Protein AF-A0A8S3SSS2-F1 (afdb_monomer)

Organism: Mytilus edulis (NCBI:txid6550)

pLDDT: mean 80.29, std 13.33, range [37.62, 96.75]

Mean predicted aligned error: 17.59 Å

Radius of gyration: 41.98 Å; Cα contacts (8 Å, |Δi|>4): 133; chains: 1; bounding box: 145×44×93 Å

Structure (mmCIF, N/CA/C/O backbone):
data_AF-A0A8S3SSS2-F1
#
_entry.id   AF-A0A8S3SSS2-F1
#
loop_
_atom_site.group_PDB
_atom_site.id
_atom_site.type_symbol
_atom_site.label_atom_id
_atom_site.label_alt_id
_atom_site.label_comp_id
_atom_site.label_asym_id
_atom_site.label_entity_id
_atom_site.label_seq_id
_atom_site.pdbx_PDB_ins_code
_atom_site.Cartn_x
_atom_site.Cartn_y
_atom_site.Cartn_z
_atom_site.occupancy
_atom_site.B_iso_or_equiv
_atom_site.auth_seq_id
_atom_site.auth_comp_id
_atom_site.auth_asym_id
_atom_site.auth_atom_id
_atom_site.pdbx_PDB_model_num
ATOM 1 N N . MET A 1 1 ? -101.873 -23.096 49.420 1.00 37.62 1 MET A N 1
ATOM 2 C CA . MET A 1 1 ? -100.985 -23.921 50.262 1.00 37.62 1 MET A CA 1
ATOM 3 C C . MET A 1 1 ? -99.644 -23.221 50.410 1.00 37.62 1 MET A C 1
ATOM 5 O O . MET A 1 1 ? -99.132 -22.737 49.414 1.00 37.62 1 MET A O 1
ATOM 9 N N . ALA A 1 2 ? -99.150 -23.179 51.650 1.00 42.44 2 ALA A N 1
ATOM 10 C CA . ALA A 1 2 ? -97.772 -22.932 52.088 1.00 42.44 2 ALA A CA 1
ATOM 11 C C . ALA A 1 2 ? -97.061 -21.636 51.635 1.00 42.44 2 ALA A C 1
ATOM 13 O O . ALA A 1 2 ? -96.324 -21.598 50.657 1.00 42.44 2 ALA A O 1
ATOM 14 N N . SER A 1 3 ? -97.193 -20.608 52.479 1.00 53.12 3 SER A N 1
ATOM 15 C CA . SER A 1 3 ? -96.077 -19.718 52.824 1.00 53.12 3 SER A CA 1
ATOM 16 C C . SER A 1 3 ? -95.021 -20.527 53.579 1.00 53.12 3 SER A C 1
ATOM 18 O O . SER A 1 3 ? -95.415 -21.306 54.444 1.00 53.12 3 SER A O 1
ATOM 20 N N . LEU A 1 4 ? -93.729 -20.342 53.282 1.00 50.12 4 LEU A N 1
ATOM 21 C CA . LEU A 1 4 ? -92.624 -20.506 54.241 1.00 50.12 4 LEU A CA 1
ATOM 22 C C . LEU A 1 4 ? -91.296 -20.053 53.617 1.00 50.12 4 LEU A C 1
ATOM 24 O O . LEU A 1 4 ? -90.514 -20.845 53.113 1.00 50.12 4 LEU A O 1
ATOM 28 N N . LEU A 1 5 ? -91.047 -18.749 53.696 1.00 54.72 5 LEU A N 1
ATOM 29 C CA . LEU A 1 5 ? -89.728 -18.179 53.995 1.00 54.72 5 LEU A CA 1
ATOM 30 C C . LEU A 1 5 ? -89.988 -16.806 54.612 1.00 54.72 5 LEU A C 1
ATOM 32 O O . LEU A 1 5 ? -89.830 -15.748 54.008 1.00 54.72 5 LEU A O 1
ATOM 36 N N . ARG A 1 6 ? -90.503 -16.859 55.840 1.00 53.16 6 ARG A N 1
ATOM 37 C CA . ARG A 1 6 ? -90.683 -15.699 56.700 1.00 53.16 6 ARG A CA 1
ATOM 38 C C . ARG A 1 6 ? -89.300 -15.367 57.250 1.00 53.16 6 ARG A C 1
ATOM 40 O O . ARG A 1 6 ? -88.751 -16.144 58.028 1.00 53.16 6 ARG A O 1
ATOM 47 N N . TRP A 1 7 ? -88.717 -14.267 56.788 1.00 52.06 7 TRP A N 1
ATOM 48 C CA . TRP A 1 7 ? -87.513 -13.719 57.402 1.00 52.06 7 TRP A CA 1
ATOM 49 C C . TRP A 1 7 ? -87.808 -13.472 58.884 1.00 52.06 7 TRP A C 1
ATOM 51 O O . TRP A 1 7 ? -88.837 -12.889 59.224 1.00 52.06 7 TRP A O 1
ATOM 61 N N . SER A 1 8 ? -86.958 -13.983 59.775 1.00 55.97 8 SER A N 1
ATOM 62 C CA . SER A 1 8 ? -87.026 -13.621 61.184 1.00 55.97 8 SER A CA 1
ATOM 63 C C . SER A 1 8 ? -86.378 -12.248 61.352 1.00 55.97 8 SER A C 1
ATOM 65 O O . SER A 1 8 ? -85.188 -12.077 61.091 1.00 55.97 8 SER A O 1
ATOM 67 N N . ASP A 1 9 ? -87.150 -11.272 61.833 1.00 55.84 9 ASP A N 1
ATOM 68 C CA . ASP A 1 9 ? -86.709 -9.891 62.111 1.00 55.84 9 ASP A CA 1
ATOM 69 C C . ASP A 1 9 ? -85.643 -9.780 63.231 1.00 55.84 9 ASP A C 1
ATOM 71 O O . ASP A 1 9 ? -85.358 -8.701 63.746 1.00 55.84 9 ASP A O 1
ATOM 75 N N . SER A 1 10 ? -85.025 -10.895 63.632 1.00 57.69 10 SER A N 1
ATOM 76 C CA . SER A 1 10 ? -83.998 -10.983 64.675 1.00 57.69 10 SER A CA 1
ATOM 77 C C . SER A 1 10 ? -82.625 -11.459 64.177 1.00 57.69 10 SER A C 1
ATOM 79 O O . SER A 1 10 ? -81.697 -11.593 64.980 1.00 57.69 10 SER A O 1
ATOM 81 N N . ALA A 1 11 ? -82.431 -11.661 62.869 1.00 55.88 11 ALA A N 1
ATOM 82 C CA . ALA A 1 11 ? -81.118 -11.986 62.313 1.00 55.88 11 ALA A CA 1
ATOM 83 C C . ALA A 1 11 ? -80.217 -10.735 62.231 1.00 55.88 11 ALA A C 1
ATOM 85 O O . ALA A 1 11 ? -80.347 -9.902 61.336 1.00 55.88 11 ALA A O 1
ATOM 86 N N . ARG A 1 12 ? -79.264 -10.599 63.164 1.00 61.88 12 ARG A N 1
ATOM 87 C CA . ARG A 1 12 ? -78.212 -9.573 63.062 1.00 61.88 12 ARG A CA 1
ATOM 88 C C . ARG A 1 12 ? -77.214 -9.975 61.968 1.00 61.88 12 ARG A C 1
ATOM 90 O O . ARG A 1 12 ? -76.724 -11.105 62.013 1.00 61.88 12 ARG A O 1
ATOM 97 N N . PRO A 1 13 ? -76.845 -9.079 61.036 1.00 61.16 13 PRO A N 1
ATOM 98 C CA . PRO A 1 13 ? -75.787 -9.365 60.077 1.00 61.16 13 PRO A CA 1
ATOM 99 C C . PRO A 1 13 ? -74.485 -9.664 60.829 1.00 61.16 13 PRO A C 1
ATOM 101 O O . PRO A 1 13 ? -74.042 -8.879 61.674 1.00 61.16 13 PRO A O 1
ATOM 104 N N . GLY A 1 14 ? -73.877 -10.817 60.542 1.00 61.91 14 GLY A N 1
ATOM 105 C CA . GLY A 1 14 ? -72.544 -11.143 61.040 1.00 61.91 14 GLY A CA 1
ATOM 106 C C . GLY A 1 14 ? -71.563 -10.059 60.599 1.00 61.91 14 GLY A C 1
ATOM 107 O O . GLY A 1 14 ? -71.577 -9.640 59.441 1.00 61.91 14 GLY A O 1
ATOM 108 N N . LYS A 1 15 ? -70.733 -9.561 61.524 1.00 61.50 15 LYS A N 1
ATOM 109 C CA . LYS A 1 15 ? -69.722 -8.543 61.208 1.00 61.50 15 LYS A CA 1
ATOM 110 C C . LYS A 1 15 ? -68.861 -9.036 60.044 1.00 61.50 15 LYS A C 1
ATOM 112 O O . LYS A 1 15 ? -68.232 -10.087 60.156 1.00 61.50 15 LYS A O 1
ATOM 117 N N . ALA A 1 16 ? -68.805 -8.258 58.963 1.00 60.91 16 ALA A N 1
ATOM 118 C CA . ALA A 1 16 ? -67.852 -8.485 57.885 1.00 60.91 16 ALA A CA 1
ATOM 119 C C . ALA A 1 16 ? -66.433 -8.587 58.479 1.00 60.91 16 ALA A C 1
ATOM 121 O O . ALA A 1 16 ? -66.094 -7.788 59.365 1.00 60.91 16 ALA A O 1
ATOM 122 N N . PRO A 1 17 ? -65.599 -9.549 58.041 1.00 60.03 17 PRO A N 1
ATOM 123 C CA . PRO A 1 17 ? -64.230 -9.641 58.522 1.00 60.03 17 PRO A CA 1
ATOM 124 C C . PRO A 1 17 ? -63.531 -8.306 58.254 1.00 60.03 17 PRO A C 1
ATOM 126 O O . PRO A 1 17 ? -63.524 -7.809 57.126 1.00 60.03 17 PRO A O 1
ATOM 129 N N . LYS A 1 18 ? -62.971 -7.693 59.305 1.00 54.28 18 LYS A N 1
ATOM 130 C CA . LYS A 1 18 ? -62.177 -6.468 59.171 1.00 54.28 18 LYS A CA 1
ATOM 131 C C . LYS A 1 18 ? -61.038 -6.759 58.198 1.00 54.28 18 LYS A C 1
ATOM 133 O O . LYS A 1 18 ? -60.130 -7.525 58.516 1.00 54.28 18 LYS A O 1
ATOM 138 N N . ARG A 1 19 ? -61.074 -6.140 57.017 1.00 54.41 19 ARG A N 1
ATOM 139 C CA . ARG A 1 19 ? -59.950 -6.143 56.082 1.00 54.41 19 ARG A CA 1
ATOM 140 C C . ARG A 1 19 ? -58.808 -5.398 56.773 1.00 54.41 19 ARG A C 1
ATOM 142 O O . ARG A 1 19 ? -58.840 -4.175 56.857 1.00 54.41 19 ARG A O 1
ATOM 149 N N . LEU A 1 20 ? -57.851 -6.135 57.335 1.00 59.91 20 LEU A N 1
ATOM 150 C CA . LEU A 1 20 ? -56.627 -5.569 57.899 1.00 59.91 20 LEU A CA 1
ATOM 151 C C . LEU A 1 20 ? -55.916 -4.794 56.782 1.00 59.91 20 LEU A C 1
ATOM 153 O O . LEU A 1 20 ? -55.334 -5.387 55.872 1.00 59.91 20 LEU A O 1
ATOM 157 N N . SER A 1 21 ? -56.019 -3.466 56.811 1.00 58.28 21 SER A N 1
ATOM 158 C CA . SER A 1 21 ? -55.262 -2.591 55.926 1.00 58.28 21 SER A CA 1
ATOM 159 C C . SER A 1 21 ? -53.795 -2.685 56.329 1.00 58.28 21 SER A C 1
ATOM 161 O O . SER A 1 21 ? -53.405 -2.205 57.394 1.00 58.28 21 SER A O 1
ATOM 163 N N . ARG A 1 22 ? -52.988 -3.349 55.502 1.00 59.75 22 ARG A N 1
ATOM 164 C CA . ARG A 1 22 ? -51.535 -3.405 55.688 1.00 59.75 22 ARG A CA 1
ATOM 165 C C . ARG A 1 22 ? -50.967 -1.993 55.579 1.00 59.75 22 ARG A C 1
ATOM 167 O O . ARG A 1 22 ? -51.312 -1.266 54.650 1.00 59.75 22 ARG A O 1
ATOM 174 N N . THR A 1 23 ? -50.095 -1.623 56.508 1.00 63.44 23 THR A N 1
ATOM 175 C CA . THR A 1 23 ? -49.353 -0.357 56.456 1.00 63.44 23 THR A CA 1
ATOM 176 C C . THR A 1 23 ? -48.366 -0.366 55.279 1.00 63.44 23 THR A C 1
ATOM 178 O O . THR A 1 23 ? -47.990 -1.440 54.791 1.00 63.44 23 THR A O 1
ATOM 181 N N . SER A 1 24 ? -47.935 0.809 54.800 1.00 64.12 24 SER A N 1
ATOM 182 C CA . SER A 1 24 ? -46.948 0.928 53.706 1.00 64.12 24 SER A CA 1
ATOM 183 C C . SER A 1 24 ? -45.689 0.101 53.971 1.00 64.12 24 SER A C 1
ATOM 185 O O . SER A 1 24 ? -45.145 -0.525 53.061 1.00 64.12 24 SER A O 1
ATOM 187 N N . ASP A 1 25 ? -45.282 0.018 55.234 1.00 65.31 25 ASP A N 1
ATOM 188 C CA . ASP A 1 25 ? -44.076 -0.687 55.662 1.00 65.31 25 ASP A CA 1
ATOM 189 C C . ASP A 1 25 ? -44.246 -2.205 55.536 1.00 65.31 25 ASP A C 1
ATOM 191 O O . ASP A 1 25 ? -43.390 -2.887 54.972 1.00 65.31 25 ASP A O 1
ATOM 195 N N . GLN A 1 26 ? -45.418 -2.736 55.904 1.00 66.50 26 GLN A N 1
ATOM 196 C CA . GLN A 1 26 ? -45.740 -4.157 55.732 1.00 66.50 26 GLN A CA 1
ATOM 197 C C . GLN A 1 26 ? -45.837 -4.573 54.258 1.00 66.50 26 GLN A C 1
ATOM 199 O O . GLN A 1 26 ? -45.600 -5.738 53.921 1.00 66.50 26 GLN A O 1
ATOM 204 N N . VAL A 1 27 ? -46.230 -3.664 53.361 1.00 67.06 27 VAL A N 1
ATOM 205 C CA . VAL A 1 27 ? -46.239 -3.919 51.910 1.00 67.06 27 VAL A CA 1
ATOM 206 C C . VAL A 1 27 ? -44.813 -3.913 51.357 1.00 67.06 27 VAL A C 1
ATOM 208 O O . VAL A 1 27 ? -44.457 -4.791 50.568 1.00 67.06 27 VAL A O 1
ATOM 211 N N . THR A 1 28 ? -43.982 -2.970 51.802 1.00 66.69 28 THR A N 1
ATOM 212 C CA . THR A 1 28 ? -42.584 -2.832 51.368 1.00 66.69 28 THR A CA 1
ATOM 213 C C . THR A 1 28 ? -41.743 -4.027 51.815 1.00 66.69 28 THR A C 1
ATOM 215 O O . THR A 1 28 ? -40.984 -4.587 51.024 1.00 66.69 28 THR A O 1
ATOM 218 N N . GLU A 1 29 ? -41.943 -4.500 53.043 1.00 67.56 29 GLU A N 1
ATOM 219 C CA . GLU A 1 29 ? -41.189 -5.623 53.594 1.00 67.56 29 GLU A CA 1
ATOM 220 C C . GLU A 1 29 ? -41.590 -6.975 52.987 1.00 67.56 29 GLU A C 1
ATOM 222 O O . GLU A 1 29 ? -40.733 -7.815 52.713 1.00 67.56 29 GLU A O 1
ATOM 227 N N . ALA A 1 30 ? -42.873 -7.177 52.670 1.00 66.50 30 ALA A N 1
ATOM 228 C CA . ALA A 1 30 ? -43.298 -8.371 51.939 1.00 66.50 30 ALA A CA 1
ATOM 229 C C . ALA A 1 30 ? -42.818 -8.380 50.483 1.00 66.50 30 ALA A C 1
ATOM 231 O O . ALA A 1 30 ? -42.454 -9.442 49.982 1.00 66.50 30 ALA A O 1
ATOM 232 N N . LYS A 1 31 ? -42.748 -7.214 49.823 1.00 65.38 31 LYS A N 1
ATOM 233 C CA . LYS A 1 31 ? -42.091 -7.093 48.513 1.00 65.38 31 LYS A CA 1
ATOM 234 C C . LYS A 1 31 ? -40.605 -7.434 48.612 1.00 65.38 31 LYS A C 1
ATOM 236 O O . LYS A 1 31 ? -40.114 -8.190 47.786 1.00 65.38 31 LYS A O 1
ATOM 241 N N . LYS A 1 32 ? -39.906 -6.952 49.643 1.00 67.50 32 LYS A N 1
ATOM 242 C CA . LYS A 1 32 ? -38.483 -7.248 49.866 1.00 67.50 32 LYS A CA 1
ATOM 243 C C . LYS A 1 32 ? -38.237 -8.747 50.101 1.00 67.50 32 LYS A C 1
ATOM 245 O O . LYS A 1 32 ? -37.383 -9.323 49.442 1.00 67.50 32 LYS A O 1
ATOM 250 N N . LYS A 1 33 ? -39.059 -9.399 50.936 1.00 67.44 33 LYS A N 1
ATOM 251 C CA . LYS A 1 33 ? -39.013 -10.858 51.179 1.00 67.44 33 LYS A CA 1
ATOM 252 C C . LYS A 1 33 ? -39.359 -11.696 49.942 1.00 67.44 33 LYS A C 1
ATOM 254 O O . LYS A 1 33 ? -38.828 -12.791 49.784 1.00 67.44 33 LYS A O 1
ATOM 259 N N . TYR A 1 34 ? -40.263 -11.216 49.086 1.00 60.72 34 TYR A N 1
ATOM 260 C CA . TYR A 1 34 ? -40.584 -11.863 47.810 1.00 60.72 34 TYR A CA 1
ATOM 261 C C . TYR A 1 34 ? -39.430 -11.746 46.806 1.00 60.72 34 TYR A C 1
ATOM 263 O O . TYR A 1 34 ? -39.136 -12.697 46.088 1.00 60.72 34 TYR A O 1
ATOM 271 N N . GLU A 1 35 ? -38.756 -10.597 46.780 1.00 60.84 35 GLU A N 1
ATOM 272 C CA . GLU A 1 35 ? -37.613 -10.352 45.901 1.00 60.84 35 GLU A CA 1
ATOM 273 C C . GLU A 1 35 ? -36.364 -11.144 46.301 1.00 60.84 35 GLU A C 1
ATOM 275 O O . GLU A 1 35 ? -35.709 -11.687 45.419 1.00 60.84 35 GLU A O 1
ATOM 280 N N . ASP A 1 36 ? -36.091 -11.303 47.599 1.00 61.09 36 ASP A N 1
ATOM 281 C CA . ASP A 1 36 ? -34.955 -12.099 48.101 1.00 61.09 36 ASP A CA 1
ATOM 282 C C . ASP A 1 36 ? -35.061 -13.594 47.765 1.00 61.09 36 ASP A C 1
ATOM 284 O O . ASP A 1 36 ? -34.055 -14.280 47.609 1.00 61.09 36 ASP A O 1
ATOM 288 N N . LYS A 1 37 ? -36.285 -14.122 47.636 1.00 64.06 37 LYS A N 1
ATOM 289 C CA . LYS A 1 37 ? -36.514 -15.534 47.284 1.00 64.06 37 LYS A CA 1
ATOM 290 C C . LYS A 1 37 ? -36.397 -15.814 45.787 1.00 64.06 37 LYS A C 1
ATOM 292 O O . LYS A 1 37 ? -36.443 -16.976 45.387 1.00 64.06 37 LYS A O 1
ATOM 297 N N . ARG A 1 38 ? -36.316 -14.781 44.944 1.00 59.75 38 ARG A N 1
ATOM 298 C CA . ARG A 1 38 ? -36.420 -14.930 43.493 1.00 59.75 38 ARG A CA 1
ATOM 299 C C . ARG A 1 38 ? -35.045 -14.867 42.841 1.00 59.75 38 ARG A C 1
ATOM 301 O O . ARG A 1 38 ? -34.490 -13.790 42.654 1.00 59.75 38 ARG A O 1
ATOM 308 N N . VAL A 1 39 ? -34.557 -16.016 42.386 1.00 59.91 39 VAL A N 1
ATOM 309 C CA . VAL A 1 39 ? -33.422 -16.073 41.459 1.00 59.91 39 VAL A CA 1
ATOM 310 C C . VAL A 1 39 ? -33.893 -15.548 40.101 1.00 59.91 39 VAL A C 1
ATOM 312 O O . VAL A 1 39 ? -34.932 -15.966 39.583 1.00 59.91 39 VAL A O 1
ATOM 315 N N . ARG A 1 40 ? -33.186 -14.558 39.557 1.00 67.69 40 ARG A N 1
ATOM 316 C CA . ARG A 1 40 ? -33.478 -13.958 38.250 1.00 67.69 40 ARG A CA 1
ATOM 317 C C . ARG A 1 40 ? -32.317 -14.279 37.326 1.00 67.69 40 ARG A C 1
ATOM 319 O O . ARG A 1 40 ? -31.181 -13.996 37.674 1.00 67.69 40 ARG A O 1
ATOM 326 N N . GLU A 1 41 ? -32.617 -14.838 36.166 1.00 75.12 41 GLU A N 1
ATOM 327 C CA . GLU A 1 41 ? -31.627 -15.141 35.133 1.00 75.12 41 GLU A CA 1
ATOM 328 C C . GLU A 1 41 ? -31.622 -14.042 34.066 1.00 75.12 41 GLU A C 1
ATOM 330 O O . GLU A 1 41 ? -32.645 -13.386 33.816 1.00 75.12 41 GLU A O 1
ATOM 335 N N . PHE A 1 42 ? -30.465 -13.830 33.437 1.00 77.50 42 PHE A N 1
ATOM 336 C CA . PHE A 1 42 ? -30.346 -12.932 32.295 1.00 77.50 42 PHE A CA 1
ATOM 337 C C . PHE A 1 42 ? -31.152 -13.479 31.115 1.00 77.50 42 PHE A C 1
ATOM 339 O O . PHE A 1 42 ? -31.038 -14.651 30.760 1.00 77.50 42 PHE A O 1
ATOM 346 N N . LYS A 1 43 ? -31.963 -12.628 30.481 1.00 79.94 43 LYS A N 1
ATOM 347 C CA . LYS A 1 43 ? -32.718 -13.019 29.289 1.00 79.94 43 LYS A CA 1
ATOM 348 C C . LYS A 1 43 ? -31.996 -12.537 28.040 1.00 79.94 43 LYS A C 1
ATOM 350 O O . LYS A 1 43 ? -31.781 -11.341 27.876 1.00 79.94 43 LYS A O 1
ATOM 355 N N . THR A 1 44 ? -31.691 -13.459 27.134 1.00 77.62 44 THR A N 1
ATOM 356 C CA . THR A 1 44 ? -30.950 -13.190 25.890 1.00 77.62 44 THR A CA 1
ATOM 357 C C . THR A 1 44 ? -31.622 -12.150 24.991 1.00 77.62 44 THR A C 1
ATOM 359 O O . THR A 1 44 ? -30.931 -11.293 24.453 1.00 77.62 44 THR A O 1
ATOM 362 N N . HIS A 1 45 ? -32.960 -12.133 24.915 1.00 83.50 45 HIS A N 1
ATOM 363 C CA . HIS A 1 45 ? -33.706 -11.141 24.122 1.00 83.50 45 HIS A CA 1
ATOM 364 C C . HIS A 1 45 ? -33.505 -9.686 24.585 1.00 83.50 45 HIS A C 1
ATOM 366 O O . HIS A 1 45 ? -33.864 -8.755 23.874 1.00 83.50 45 HIS A O 1
ATOM 372 N N . TRP A 1 46 ? -32.947 -9.444 25.779 1.00 84.25 46 TRP A N 1
ATOM 373 C CA . TRP A 1 46 ? -32.595 -8.084 26.198 1.00 84.25 46 TRP A CA 1
ATOM 374 C C . TRP A 1 46 ? -31.451 -7.489 25.375 1.00 84.25 46 TRP A C 1
ATOM 376 O O . TRP A 1 46 ? -31.258 -6.280 25.416 1.00 84.25 46 TRP A O 1
ATOM 386 N N . MET A 1 47 ? -30.696 -8.303 24.638 1.00 82.12 47 MET A N 1
ATOM 387 C CA . MET A 1 47 ? -29.647 -7.833 23.732 1.00 82.12 47 MET A CA 1
ATOM 388 C C . MET A 1 47 ? -30.209 -7.358 22.382 1.00 82.12 47 MET A C 1
ATOM 390 O O . MET A 1 47 ? -29.534 -6.617 21.665 1.00 82.12 47 MET A O 1
ATOM 394 N N . ASP A 1 48 ? -31.449 -7.724 22.048 1.00 81.75 48 ASP A N 1
ATOM 395 C CA . ASP A 1 48 ? -32.075 -7.352 20.781 1.00 81.75 48 ASP A CA 1
ATOM 396 C C . ASP A 1 48 ? -32.343 -5.841 20.746 1.00 81.75 48 ASP A C 1
ATOM 398 O O . ASP A 1 48 ? -33.025 -5.277 21.604 1.00 81.75 48 ASP A O 1
ATOM 402 N N . GLY A 1 49 ? -31.746 -5.158 19.765 1.00 80.94 49 GLY A N 1
ATOM 403 C CA . GLY A 1 49 ? -31.791 -3.695 19.654 1.00 80.94 49 GLY A CA 1
ATOM 404 C C . GLY A 1 49 ? -30.866 -2.945 20.622 1.00 80.94 49 GLY A C 1
ATOM 405 O O . GLY A 1 49 ? -30.859 -1.717 20.616 1.00 80.94 49 GLY A O 1
ATOM 406 N N . ARG A 1 50 ? -30.057 -3.650 21.428 1.00 84.75 50 ARG A N 1
ATOM 407 C CA . ARG A 1 50 ? -29.105 -3.060 22.387 1.00 84.75 50 ARG A CA 1
ATOM 408 C C . ARG A 1 50 ? -27.681 -3.560 22.116 1.00 84.75 50 ARG A C 1
ATOM 410 O O . ARG A 1 50 ? -27.148 -4.334 22.911 1.00 84.75 50 ARG A O 1
ATOM 417 N N . PRO A 1 51 ? -27.019 -3.103 21.031 1.00 82.81 51 PRO A N 1
ATOM 418 C CA . PRO A 1 51 ? -25.684 -3.582 20.642 1.00 82.81 51 PRO A CA 1
ATOM 419 C C . PRO A 1 51 ? -24.591 -3.318 21.696 1.00 82.81 51 PRO A C 1
ATOM 421 O O . PRO A 1 51 ? -23.529 -3.937 21.667 1.00 82.81 51 PRO A O 1
ATOM 424 N N . TRP A 1 52 ? -24.855 -2.416 22.644 1.00 87.00 52 TRP A N 1
ATOM 425 C CA . TRP A 1 52 ? -23.977 -2.072 23.760 1.00 87.00 52 TRP A CA 1
ATOM 426 C C . TRP A 1 52 ? -24.079 -3.013 24.967 1.00 87.00 52 TRP A C 1
ATOM 428 O O . TRP A 1 52 ? -23.221 -2.957 25.849 1.00 87.00 52 TRP A O 1
ATOM 438 N N . LEU A 1 53 ? -25.115 -3.852 25.057 1.00 87.44 53 LEU A N 1
ATOM 439 C CA . LEU A 1 53 ? -25.350 -4.719 26.209 1.00 87.44 53 LEU A CA 1
ATOM 440 C C . LEU A 1 53 ? -24.733 -6.100 25.974 1.00 87.44 53 LEU A C 1
ATOM 442 O O . LEU A 1 53 ? -25.139 -6.821 25.066 1.00 87.44 53 LEU A O 1
ATOM 446 N N . LYS A 1 54 ? -23.783 -6.497 26.825 1.00 86.38 54 LYS A N 1
ATOM 447 C CA . LYS A 1 54 ? -23.181 -7.836 26.802 1.00 86.38 54 LYS A CA 1
ATOM 448 C C . LYS A 1 54 ? -23.360 -8.547 28.136 1.00 86.38 54 LYS A C 1
ATOM 450 O O . LYS A 1 54 ? -23.411 -7.917 29.192 1.00 86.38 54 LYS A O 1
ATOM 455 N N . TYR A 1 55 ? -23.4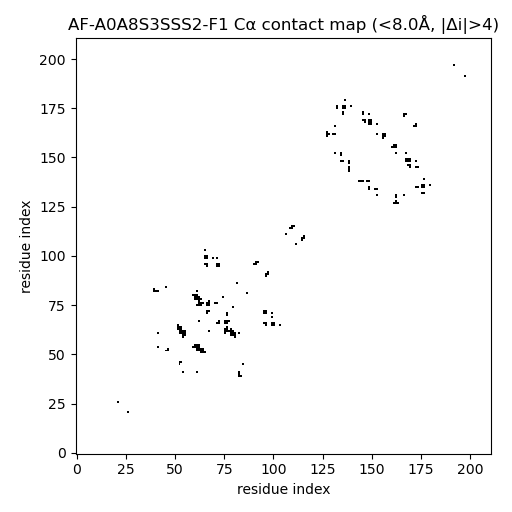31 -9.870 28.065 1.00 85.56 55 TYR A N 1
ATOM 456 C CA . TYR A 1 55 ? -23.494 -10.757 29.218 1.00 85.56 55 TYR A CA 1
ATOM 457 C C . TYR A 1 55 ? -22.242 -11.631 29.260 1.00 85.56 55 TYR A C 1
ATOM 459 O O . TYR A 1 55 ? -21.860 -12.220 28.250 1.00 85.56 55 TYR A O 1
ATOM 467 N N . ASP A 1 56 ? -21.598 -11.674 30.420 1.00 83.31 56 ASP A N 1
ATOM 468 C CA . ASP A 1 56 ? -20.507 -12.589 30.723 1.00 83.31 56 ASP A CA 1
ATOM 469 C C . ASP A 1 56 ? -21.067 -13.769 31.528 1.00 83.31 56 ASP A C 1
ATOM 471 O O . ASP A 1 56 ? -21.551 -13.593 32.650 1.00 83.31 56 ASP A O 1
ATOM 475 N N . ASN A 1 57 ? -21.028 -14.962 30.928 1.00 75.38 57 ASN A N 1
ATOM 476 C CA . ASN A 1 57 ? -21.580 -16.180 31.514 1.00 75.38 57 ASN A CA 1
ATOM 477 C C . ASN A 1 57 ? -20.685 -16.756 32.625 1.00 75.38 57 ASN A C 1
ATOM 479 O O . ASN A 1 57 ? -21.196 -17.423 33.518 1.00 75.38 57 ASN A O 1
ATOM 483 N N . GLU A 1 58 ? -19.376 -16.480 32.605 1.00 73.31 58 GLU A N 1
ATOM 484 C CA . GLU A 1 58 ? -18.431 -17.007 33.602 1.00 73.31 58 GLU A CA 1
ATOM 485 C C . GLU A 1 58 ? -18.609 -16.309 34.951 1.00 73.31 58 GLU A C 1
ATOM 487 O O . GLU A 1 58 ? -18.662 -16.947 35.999 1.00 73.31 58 GLU A O 1
ATOM 492 N N . ASN A 1 59 ? -18.781 -14.988 34.913 1.00 72.88 59 ASN A N 1
ATOM 493 C CA . ASN A 1 59 ? -18.955 -14.165 36.107 1.00 72.88 59 ASN A CA 1
ATOM 494 C C . ASN A 1 59 ? -20.430 -13.885 36.442 1.00 72.88 59 ASN A C 1
ATOM 496 O O . ASN A 1 59 ? -20.713 -13.242 37.451 1.00 72.88 59 ASN A O 1
ATOM 500 N N . SER A 1 60 ? -21.373 -14.346 35.607 1.00 80.19 60 SER A N 1
ATOM 501 C CA . SER A 1 60 ? -22.809 -14.049 35.721 1.00 80.19 60 SER A CA 1
ATOM 502 C C . SER A 1 60 ? -23.079 -12.549 35.910 1.00 80.19 60 SER A C 1
ATOM 504 O O . SER A 1 60 ? -23.774 -12.126 36.837 1.00 80.19 60 SER A O 1
ATOM 506 N N . VAL A 1 61 ? -22.510 -11.718 35.032 1.00 84.12 61 VAL A N 1
ATOM 507 C CA . VAL A 1 61 ? -22.685 -10.257 35.056 1.00 84.12 61 VAL A CA 1
ATOM 508 C C . VAL A 1 61 ? -23.054 -9.721 33.684 1.00 84.12 61 VAL A C 1
ATOM 510 O O . VAL A 1 61 ? -22.548 -10.157 32.653 1.00 84.12 61 VAL A O 1
ATOM 513 N N . MET A 1 62 ? -23.915 -8.711 33.669 1.00 84.31 62 MET A N 1
ATOM 514 C CA . MET A 1 62 ? -24.221 -7.934 32.469 1.00 84.31 62 MET A CA 1
ATOM 515 C C . MET A 1 62 ? -23.524 -6.574 32.528 1.00 84.31 62 MET A C 1
ATOM 517 O O . MET A 1 62 ? -23.511 -5.915 33.569 1.00 84.31 62 MET A O 1
ATOM 521 N N . TYR A 1 63 ? -22.937 -6.140 31.418 1.00 86.50 63 TYR A N 1
ATOM 522 C CA . TYR A 1 63 ? -22.178 -4.894 31.334 1.00 86.50 63 TYR A CA 1
ATOM 523 C C . TYR A 1 63 ? -22.468 -4.149 30.033 1.00 86.50 63 TYR A C 1
ATOM 525 O O . TYR A 1 63 ? -22.907 -4.724 29.036 1.00 86.50 63 TYR A O 1
ATOM 533 N N . CYS A 1 64 ? -22.219 -2.844 30.061 1.00 88.00 64 CYS A N 1
ATOM 534 C CA . CYS A 1 64 ? -22.339 -1.984 28.893 1.00 88.00 64 CYS A CA 1
ATOM 535 C C . CYS A 1 64 ? -20.949 -1.756 28.296 1.00 88.00 64 CYS A C 1
ATOM 537 O O . CYS A 1 64 ? -20.072 -1.227 28.979 1.00 88.00 64 CYS A O 1
ATOM 539 N N . THR A 1 65 ? -20.732 -2.147 27.040 1.00 85.94 65 THR A N 1
ATOM 540 C CA . THR A 1 65 ? -19.437 -1.978 26.359 1.00 85.94 65 THR A CA 1
ATOM 541 C C . THR A 1 65 ? -19.069 -0.507 26.223 1.00 85.94 65 THR A C 1
ATOM 543 O O . THR A 1 65 ? -17.956 -0.131 26.575 1.00 85.94 65 THR A O 1
ATOM 546 N N . TYR A 1 66 ? -20.021 0.338 25.823 1.00 86.38 66 TYR A N 1
ATOM 547 C CA . TYR A 1 66 ? -19.779 1.766 25.603 1.00 86.38 66 TYR A CA 1
ATOM 548 C C . TYR A 1 66 ? -19.378 2.470 26.905 1.00 86.38 66 TYR A C 1
ATOM 550 O O . TYR A 1 66 ? -18.401 3.216 26.952 1.00 86.38 66 TYR A O 1
ATOM 558 N N . CYS A 1 67 ? -20.083 2.189 28.006 1.00 84.19 67 CYS A N 1
ATOM 559 C CA . CYS A 1 67 ? -19.744 2.756 29.313 1.00 84.19 67 CYS A CA 1
ATOM 560 C C . CYS A 1 67 ? -18.434 2.193 29.877 1.00 84.19 67 CYS A C 1
ATOM 562 O O . CYS A 1 67 ? -17.694 2.931 30.528 1.00 84.19 67 CYS A O 1
ATOM 564 N N . LYS A 1 68 ? -18.136 0.910 29.625 1.00 83.94 68 LYS A N 1
ATOM 565 C CA . LYS A 1 68 ? -16.884 0.265 30.045 1.00 83.94 68 LYS A CA 1
ATOM 566 C C . LYS A 1 68 ? -15.671 0.886 29.351 1.00 83.94 68 LYS A C 1
ATOM 568 O O . LYS A 1 68 ? -14.687 1.171 30.021 1.00 83.94 68 LYS A O 1
ATOM 573 N N . GLU A 1 69 ? -15.762 1.160 28.051 1.00 81.19 69 GLU A N 1
ATOM 574 C CA . GLU A 1 69 ? -14.696 1.803 27.268 1.00 81.19 69 GLU A CA 1
ATOM 575 C C . GLU A 1 69 ? -14.439 3.253 27.693 1.00 81.19 69 GLU A C 1
ATOM 577 O O . GLU A 1 69 ? -13.293 3.687 27.759 1.00 81.19 69 GLU A O 1
ATOM 582 N N . GLN A 1 70 ? -15.493 4.001 28.024 1.00 75.25 70 GLN A N 1
ATOM 583 C CA . GLN A 1 70 ? -15.370 5.400 28.449 1.00 75.25 70 GLN A CA 1
ATOM 584 C C . GLN A 1 70 ? -15.052 5.562 29.944 1.00 75.25 70 GLN A C 1
ATOM 586 O O . GLN A 1 70 ? -14.848 6.686 30.403 1.00 75.25 70 GLN A O 1
ATOM 591 N N . GLY A 1 71 ? -15.072 4.475 30.728 1.00 72.31 71 GLY A N 1
ATOM 592 C CA . GLY A 1 71 ? -14.941 4.512 32.191 1.00 72.31 71 GLY A CA 1
ATOM 593 C C . GLY A 1 71 ? -16.042 5.322 32.891 1.00 72.31 71 GLY A C 1
ATOM 594 O O . GLY A 1 71 ? -15.903 5.697 34.054 1.00 72.31 71 GLY A O 1
ATOM 595 N N . LYS A 1 72 ? -17.136 5.627 32.184 1.00 64.88 72 LYS A N 1
ATOM 596 C CA . LYS A 1 72 ? -18.216 6.517 32.622 1.00 64.88 72 LYS A CA 1
ATOM 597 C C . LYS A 1 72 ? -19.527 5.744 32.594 1.00 64.88 72 LYS A C 1
ATOM 599 O O . LYS A 1 72 ? -20.046 5.443 31.525 1.00 64.88 72 LYS A O 1
ATOM 604 N N . GLY A 1 73 ? -20.078 5.429 33.769 1.00 61.03 73 GLY A N 1
ATOM 605 C CA . GLY A 1 73 ? -21.403 4.800 33.858 1.00 61.03 73 GLY A CA 1
ATOM 606 C C . GLY A 1 73 ? -21.586 3.755 34.952 1.00 61.03 73 GLY A C 1
ATOM 607 O O . GLY A 1 73 ? -21.981 2.634 34.656 1.00 61.03 73 GLY A O 1
ATOM 608 N N . GLY A 1 74 ? -21.373 4.130 36.217 1.00 70.00 74 GLY A N 1
ATOM 609 C CA . GLY A 1 74 ? -21.862 3.398 37.396 1.00 70.00 74 GLY A CA 1
ATOM 610 C C . GLY A 1 74 ? -21.727 1.863 37.360 1.00 70.00 74 GLY A C 1
ATOM 611 O O . GLY A 1 74 ? -20.744 1.310 36.875 1.00 70.00 74 GLY A O 1
ATOM 612 N N . LYS A 1 75 ? -22.743 1.163 37.885 1.00 71.31 75 LYS A N 1
ATOM 613 C CA . LYS A 1 75 ? -22.753 -0.301 38.110 1.00 71.31 75 LYS A CA 1
ATOM 614 C C . LYS A 1 75 ? -22.593 -1.161 36.842 1.00 71.31 75 LYS A C 1
ATOM 616 O O . LYS A 1 75 ? -22.361 -2.355 36.958 1.00 71.31 75 LYS A O 1
ATOM 621 N N . PHE A 1 76 ? -22.729 -0.584 35.647 1.00 78.81 76 PHE A N 1
ATOM 622 C CA . PHE A 1 76 ? -22.609 -1.303 34.373 1.00 78.81 76 PHE A CA 1
ATOM 623 C C . PHE A 1 76 ? -21.178 -1.326 33.813 1.00 78.81 76 PHE A C 1
ATOM 625 O O . PHE A 1 76 ? -20.929 -2.058 32.857 1.00 78.81 76 PHE A O 1
ATOM 632 N N . VAL A 1 77 ? -20.245 -0.568 34.406 1.00 75.81 77 VAL A N 1
ATOM 633 C CA . VAL A 1 77 ? -18.812 -0.577 34.050 1.00 75.81 77 VAL A CA 1
ATOM 634 C C . VAL A 1 77 ? -18.100 -1.792 34.650 1.00 75.81 77 VAL A C 1
ATOM 636 O O . VAL A 1 77 ? -17.355 -2.477 33.955 1.00 75.81 77 VAL A O 1
ATOM 639 N N . SER A 1 78 ? -18.363 -2.085 35.927 1.00 73.44 78 SER A N 1
ATOM 640 C CA . SER A 1 78 ? -17.789 -3.224 36.661 1.00 73.44 78 SER A CA 1
ATOM 641 C C . SER A 1 78 ? -18.554 -4.537 36.463 1.00 73.44 78 SER A C 1
ATOM 643 O O . SER A 1 78 ? -18.101 -5.578 36.924 1.00 73.44 78 SER A O 1
ATOM 645 N N . GLY A 1 79 ? -19.712 -4.488 35.799 1.00 75.81 79 GLY A N 1
ATOM 646 C CA . GLY A 1 79 ? -20.661 -5.596 35.714 1.00 75.81 79 GLY A CA 1
ATOM 647 C C . GLY A 1 79 ? -21.767 -5.481 36.763 1.00 75.81 79 GLY A C 1
ATOM 648 O O . GLY A 1 79 ? -21.522 -5.216 37.941 1.00 75.81 79 GLY A O 1
ATOM 649 N N . CYS A 1 80 ? -23.008 -5.659 36.316 1.00 76.38 80 CYS A N 1
ATOM 650 C CA . CYS A 1 80 ? -24.203 -5.631 37.143 1.00 76.38 80 CYS A CA 1
ATOM 651 C C . CYS A 1 80 ? -24.773 -7.049 37.274 1.00 76.38 80 CYS A C 1
ATOM 653 O O . CYS A 1 80 ? -24.969 -7.731 36.272 1.00 76.38 80 CYS A O 1
ATOM 655 N N . THR A 1 81 ? -25.078 -7.472 38.501 1.00 77.62 81 THR A N 1
ATOM 656 C CA . THR A 1 81 ? -25.744 -8.754 38.813 1.00 77.62 81 THR A CA 1
ATOM 657 C C . THR A 1 81 ? -27.268 -8.616 38.940 1.00 77.62 81 THR A C 1
ATOM 659 O O . THR A 1 81 ? -27.975 -9.588 39.196 1.00 77.62 81 THR A O 1
ATOM 662 N N . ASN A 1 82 ? -27.812 -7.401 38.784 1.00 78.12 82 ASN A N 1
ATOM 663 C CA . ASN A 1 82 ? -29.244 -7.151 38.922 1.00 78.12 82 ASN A CA 1
ATOM 664 C C . ASN A 1 82 ? -29.966 -7.375 37.587 1.00 78.12 82 ASN A C 1
ATOM 666 O O . ASN A 1 82 ? -30.148 -6.447 36.797 1.00 78.12 82 ASN A O 1
ATOM 670 N N . PHE A 1 83 ? -30.398 -8.614 37.353 1.00 80.00 83 PHE A N 1
ATOM 671 C CA . PHE A 1 83 ? -31.099 -9.033 36.137 1.00 80.00 83 PHE A CA 1
ATOM 672 C C . PHE A 1 83 ? -32.551 -8.533 36.104 1.00 80.00 83 PHE A C 1
ATOM 674 O O . PHE A 1 83 ? -33.525 -9.258 36.341 1.00 80.00 83 PHE A O 1
ATOM 681 N N . ARG A 1 84 ? -32.700 -7.235 35.834 1.00 82.31 84 ARG A N 1
ATOM 682 C CA . ARG A 1 84 ? -33.968 -6.508 35.741 1.00 82.31 84 ARG A CA 1
ATOM 683 C C . ARG A 1 84 ? -33.991 -5.654 34.486 1.00 82.31 84 ARG A C 1
ATOM 685 O O . ARG A 1 84 ? -33.139 -4.786 34.326 1.00 82.31 84 ARG A O 1
ATOM 692 N N . ILE A 1 85 ? -35.028 -5.817 33.667 1.00 81.44 85 ILE A N 1
ATOM 693 C CA . ILE A 1 85 ? -35.206 -4.993 32.466 1.00 81.44 85 ILE A CA 1
ATOM 694 C C . ILE A 1 85 ? -35.306 -3.497 32.805 1.00 81.44 85 ILE A C 1
ATOM 696 O O . ILE A 1 85 ? -34.654 -2.694 32.150 1.00 81.44 85 ILE A O 1
ATOM 700 N N . ASP A 1 86 ? -35.970 -3.130 33.908 1.00 84.88 86 ASP A N 1
ATOM 701 C CA . ASP A 1 86 ? -36.035 -1.738 34.384 1.00 84.88 86 ASP A CA 1
ATOM 702 C C . ASP A 1 86 ? -34.643 -1.161 34.681 1.00 84.88 86 ASP A C 1
ATOM 704 O O . ASP A 1 86 ? -34.398 0.030 34.523 1.00 84.88 86 ASP A O 1
ATOM 708 N N . THR A 1 87 ? -33.697 -2.004 35.115 1.00 84.75 87 THR A N 1
ATOM 709 C CA . THR A 1 87 ? -32.314 -1.574 35.381 1.00 84.75 87 THR A CA 1
ATOM 710 C C . THR A 1 87 ? -31.574 -1.273 34.079 1.00 84.75 87 THR A C 1
ATOM 712 O O . THR A 1 87 ? -30.779 -0.338 34.036 1.00 84.75 87 THR A O 1
ATOM 715 N N . ILE A 1 88 ? -31.885 -2.006 33.007 1.00 85.44 88 ILE A N 1
ATOM 716 C CA . ILE A 1 88 ? -31.362 -1.775 31.654 1.00 85.44 88 ILE A CA 1
ATOM 717 C C . ILE A 1 88 ? -31.971 -0.505 31.053 1.00 85.44 88 ILE A C 1
ATOM 719 O O . ILE A 1 88 ? -31.242 0.337 30.537 1.00 85.44 88 ILE A O 1
ATOM 723 N N . GLN A 1 89 ? -33.290 -0.338 31.160 1.00 86.56 89 GLN A N 1
ATOM 724 C CA . GLN A 1 89 ? -34.001 0.837 30.646 1.00 86.56 89 GLN A CA 1
ATOM 725 C C . GLN A 1 89 ? -33.566 2.123 31.358 1.00 86.56 89 GLN A C 1
ATOM 727 O O . GLN A 1 89 ? -33.278 3.123 30.710 1.00 86.56 89 GLN A O 1
ATOM 732 N N . ASN A 1 90 ? -33.420 2.088 32.686 1.00 85.69 90 ASN A N 1
ATOM 733 C CA . ASN A 1 90 ? -32.909 3.232 33.445 1.00 85.69 90 ASN A CA 1
ATOM 734 C C . ASN A 1 90 ? -31.452 3.568 33.095 1.00 85.69 90 ASN A C 1
ATOM 736 O O . ASN A 1 90 ? -31.053 4.729 33.164 1.00 85.69 90 ASN A O 1
ATOM 740 N N . HIS A 1 91 ? -30.644 2.569 32.729 1.00 86.62 91 HIS A N 1
ATOM 741 C CA . HIS A 1 91 ? -29.285 2.802 32.249 1.00 86.62 91 HIS A CA 1
ATOM 742 C C . HIS A 1 91 ? -29.276 3.465 30.869 1.00 86.62 91 HIS A C 1
ATOM 744 O O . HIS A 1 91 ? -28.533 4.422 30.675 1.00 86.62 91 HIS A O 1
ATOM 750 N N . GLU A 1 92 ? -30.119 3.004 29.948 1.00 86.38 92 GLU A N 1
ATOM 751 C CA . GLU A 1 92 ? -30.237 3.543 28.588 1.00 86.38 92 GLU A CA 1
ATOM 752 C C . GLU A 1 92 ? -30.548 5.048 28.575 1.00 86.38 92 GLU A C 1
ATOM 754 O O . GLU A 1 92 ? -29.941 5.799 27.818 1.00 86.38 92 GLU A O 1
ATOM 759 N N . VAL A 1 93 ? -31.423 5.518 2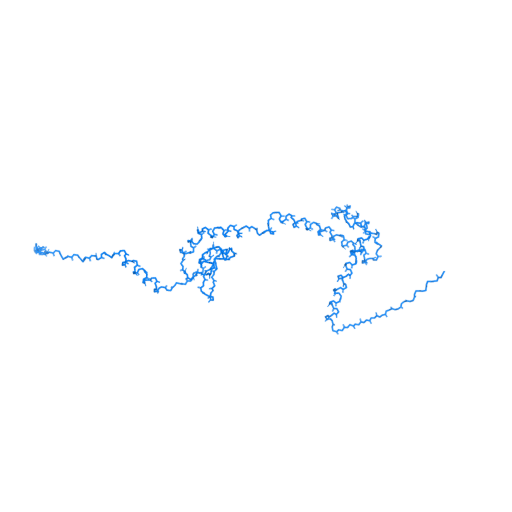9.469 1.00 87.44 93 VAL A N 1
ATOM 760 C CA . VAL A 1 93 ? -31.761 6.951 29.586 1.00 87.44 93 VAL A CA 1
ATOM 761 C C . VAL A 1 93 ? -30.773 7.754 30.440 1.00 87.44 93 VAL A C 1
ATOM 763 O O . VAL A 1 93 ? -30.925 8.965 30.605 1.00 87.44 93 VAL A O 1
ATOM 766 N N . SER A 1 94 ? -29.765 7.109 31.029 1.00 85.75 94 SER A N 1
ATOM 767 C CA . SER A 1 94 ? -28.836 7.786 31.932 1.00 85.75 94 SER A CA 1
ATOM 768 C C . SER A 1 94 ? -27.856 8.685 31.166 1.00 85.75 94 SER A C 1
ATOM 770 O O . SER A 1 94 ? -27.278 8.294 30.155 1.00 85.75 94 SER A O 1
ATOM 772 N N . SER A 1 95 ? -27.597 9.884 31.697 1.00 84.56 95 SER A N 1
ATOM 773 C CA . SER A 1 95 ? -26.593 10.828 31.170 1.00 84.56 95 SER A CA 1
ATOM 774 C C . SER A 1 95 ? -25.215 10.201 30.841 1.00 84.56 95 SER A C 1
ATOM 776 O O . SER A 1 95 ? -24.692 10.442 29.745 1.00 84.56 95 SER A O 1
ATOM 778 N N . PRO A 1 96 ? -24.608 9.352 31.702 1.00 83.12 96 PRO A N 1
ATOM 779 C CA . PRO A 1 96 ? -23.338 8.708 31.361 1.00 83.12 96 PRO A CA 1
ATOM 780 C C . PRO A 1 96 ? -23.453 7.732 30.184 1.00 83.12 96 PRO A C 1
ATOM 782 O O . PRO A 1 96 ? -22.508 7.622 29.410 1.00 83.12 96 PRO A O 1
ATOM 785 N N . HIS A 1 97 ? -24.593 7.059 30.013 1.00 85.44 97 HIS A N 1
ATOM 786 C CA . HIS A 1 97 ? -24.815 6.199 28.854 1.00 85.44 97 HIS A CA 1
ATOM 787 C C . HIS A 1 97 ? -24.968 7.019 27.573 1.00 85.44 97 HIS A C 1
ATOM 789 O O . HIS A 1 97 ? -24.250 6.771 26.616 1.00 85.44 97 HIS A O 1
ATOM 795 N N . ILE A 1 98 ? -25.818 8.051 27.577 1.00 85.69 98 ILE A N 1
ATOM 796 C CA . ILE A 1 98 ? -26.041 8.926 26.413 1.00 85.69 98 ILE A CA 1
ATOM 797 C C . ILE A 1 98 ? -24.720 9.545 25.933 1.00 85.69 98 ILE A C 1
ATOM 799 O O . ILE A 1 98 ? -24.410 9.533 24.742 1.00 85.69 98 ILE A O 1
ATOM 803 N N . SER A 1 99 ? -23.904 10.044 26.866 1.00 82.50 99 SER A N 1
ATOM 804 C CA . SER A 1 99 ? -22.583 10.581 26.526 1.00 82.50 99 SER A CA 1
ATOM 805 C C . SER A 1 99 ? -21.633 9.507 25.988 1.00 82.50 99 SER A C 1
ATOM 807 O O . SER A 1 99 ? -20.964 9.758 24.987 1.00 82.50 99 SER A O 1
ATOM 809 N N . ALA A 1 100 ? -21.601 8.306 26.573 1.00 83.12 100 ALA A N 1
ATOM 810 C CA . ALA A 1 100 ? -20.777 7.208 26.071 1.00 83.12 100 ALA A CA 1
ATOM 811 C C . ALA A 1 100 ? -21.204 6.746 24.667 1.00 83.12 100 ALA A C 1
ATOM 813 O O . ALA A 1 100 ? -20.350 6.568 23.801 1.00 83.12 100 ALA A O 1
ATOM 814 N N . THR A 1 101 ? -22.508 6.642 24.412 1.00 84.00 101 THR A N 1
ATOM 815 C CA . THR A 1 101 ? -23.078 6.313 23.099 1.00 84.00 101 THR A CA 1
ATOM 816 C C . THR A 1 101 ? -22.705 7.364 22.060 1.00 84.00 101 THR A C 1
ATOM 818 O O . THR A 1 101 ? -22.205 7.010 21.001 1.00 84.00 101 THR A O 1
ATOM 821 N N . SER A 1 102 ? -22.796 8.657 22.392 1.00 79.56 102 SER A N 1
ATOM 822 C CA . SER A 1 102 ? -22.394 9.736 21.475 1.00 79.56 102 SER A CA 1
ATOM 823 C C . SER A 1 102 ? -20.912 9.686 21.067 1.00 79.56 102 SER A C 1
ATOM 825 O O . SER A 1 102 ? -20.542 10.149 19.989 1.00 79.56 102 SER A O 1
ATOM 827 N N . VAL A 1 103 ? -20.047 9.127 21.921 1.00 77.50 103 VAL A N 1
ATOM 828 C CA . VAL A 1 103 ? -18.616 8.945 21.636 1.00 77.50 103 VAL A CA 1
ATOM 829 C C . VAL A 1 103 ? -18.368 7.656 20.857 1.00 77.50 103 VAL A C 1
ATOM 831 O O . VAL A 1 103 ? -17.545 7.664 19.948 1.00 77.50 103 VAL A O 1
ATOM 834 N N . ALA A 1 104 ? -19.082 6.575 21.173 1.00 74.50 104 ALA A N 1
ATOM 835 C CA . ALA A 1 104 ? -18.996 5.309 20.447 1.00 74.50 104 ALA A CA 1
ATOM 836 C C . ALA A 1 104 ? -19.558 5.412 19.014 1.00 74.50 104 ALA A C 1
ATOM 838 O O . ALA A 1 104 ? -19.035 4.786 18.097 1.00 74.50 104 ALA A O 1
ATOM 839 N N . GLU A 1 105 ? -20.591 6.233 18.807 1.00 71.12 105 GLU A N 1
ATOM 840 C CA . GLU A 1 105 ? -21.180 6.514 17.491 1.00 71.12 105 GLU A CA 1
ATOM 841 C C . GLU A 1 105 ? -20.371 7.528 16.673 1.00 71.12 105 GLU A C 1
ATOM 843 O O . GLU A 1 105 ? -20.542 7.621 15.454 1.00 71.12 105 GLU A O 1
ATOM 848 N N . ARG A 1 106 ? -19.461 8.285 17.305 1.00 65.81 106 ARG A N 1
ATOM 849 C CA . ARG A 1 106 ? -18.532 9.125 16.549 1.00 65.81 106 ARG A CA 1
ATOM 850 C C . ARG A 1 106 ? -17.632 8.217 15.714 1.00 65.81 106 ARG A C 1
ATOM 852 O O . ARG A 1 106 ? -17.001 7.312 16.261 1.00 65.81 106 ARG A O 1
ATOM 859 N N . PRO A 1 107 ? -17.506 8.467 14.398 1.00 58.06 107 PRO A N 1
ATOM 860 C CA . PRO A 1 107 ? -16.566 7.719 13.588 1.00 58.06 107 PRO A CA 1
ATOM 861 C C . PRO A 1 107 ? -15.175 7.881 14.198 1.00 58.06 107 PRO A C 1
ATOM 863 O O . PRO A 1 107 ? -14.745 9.003 14.483 1.00 58.06 107 PRO A O 1
ATOM 866 N N . LEU A 1 108 ? -14.486 6.753 14.399 1.00 59.97 108 LEU A N 1
ATOM 867 C CA . LEU A 1 108 ? -13.088 6.722 14.825 1.00 59.97 108 LEU A CA 1
ATOM 868 C C . LEU A 1 108 ? -12.292 7.772 14.031 1.00 59.97 108 LEU A C 1
ATOM 870 O O . LEU A 1 108 ? -12.579 7.966 12.847 1.00 59.97 108 LEU A O 1
ATOM 874 N N . PRO A 1 109 ? -11.284 8.440 14.619 1.00 58.59 109 PRO A N 1
ATOM 875 C CA . PRO A 1 109 ? -10.566 9.539 13.966 1.00 58.59 109 PRO A CA 1
ATOM 876 C C . PRO A 1 109 ? -10.055 9.190 12.557 1.00 58.59 109 PRO A C 1
ATOM 878 O O . PRO A 1 109 ? -10.034 10.058 11.688 1.00 58.59 109 PRO A O 1
ATOM 881 N N . GLN A 1 110 ? -9.754 7.912 12.298 1.00 55.97 110 GLN A N 1
ATOM 882 C CA . GLN A 1 110 ? -9.358 7.360 10.994 1.00 55.97 110 GLN A CA 1
ATOM 883 C C . GLN A 1 110 ? -10.464 7.358 9.917 1.00 55.97 110 GLN A C 1
ATOM 885 O O . GLN A 1 110 ? -10.154 7.418 8.731 1.00 55.97 110 GLN A O 1
ATOM 890 N N . ASN A 1 111 ? -11.739 7.328 10.310 1.00 61.38 111 ASN A N 1
ATOM 891 C CA . ASN A 1 111 ? -12.905 7.329 9.420 1.00 61.38 111 ASN A CA 1
ATOM 892 C C . ASN A 1 111 ? -13.554 8.711 9.262 1.00 61.38 111 ASN A C 1
ATOM 894 O O . ASN A 1 111 ? -14.549 8.836 8.541 1.00 61.38 111 ASN A O 1
ATOM 898 N N . SER A 1 112 ? -13.007 9.745 9.909 1.00 72.06 112 SER A N 1
ATOM 899 C CA . SER A 1 112 ? -13.443 11.126 9.692 1.00 72.06 112 SER A CA 1
ATOM 900 C C . SER A 1 112 ? -13.261 11.536 8.224 1.00 72.06 112 SER A C 1
ATOM 902 O O . SER A 1 112 ? -12.366 11.041 7.538 1.00 72.06 112 SER A O 1
ATOM 904 N N . LEU A 1 113 ? -14.089 12.463 7.726 1.00 71.88 113 LEU A N 1
ATOM 905 C CA . LEU A 1 113 ? -13.965 12.997 6.359 1.00 71.88 113 LEU A CA 1
ATOM 906 C C . LEU A 1 113 ? -12.561 13.566 6.095 1.00 71.88 113 LEU A C 1
ATOM 908 O O . LEU A 1 113 ? -11.987 13.325 5.037 1.00 71.88 113 LEU A O 1
ATOM 912 N N . ALA A 1 114 ? -11.981 14.243 7.090 1.00 74.75 114 ALA A N 1
ATOM 913 C CA . ALA A 1 114 ? -10.618 14.759 7.027 1.00 74.75 114 ALA A CA 1
ATOM 914 C C . ALA A 1 114 ? -9.570 13.634 6.939 1.00 74.75 114 ALA A C 1
ATOM 916 O O . ALA A 1 114 ? -8.676 13.696 6.100 1.00 74.75 114 ALA A O 1
ATOM 917 N N . ALA A 1 115 ? -9.689 12.573 7.746 1.00 73.81 115 ALA A N 1
ATOM 918 C CA . ALA A 1 115 ? -8.765 11.439 7.677 1.00 73.81 115 ALA A CA 1
ATOM 919 C C . ALA A 1 115 ? -8.898 10.649 6.370 1.00 73.81 115 ALA A C 1
ATOM 921 O O . ALA A 1 115 ? -7.888 10.240 5.802 1.00 73.81 115 ALA A O 1
ATOM 922 N N . LYS A 1 116 ? -10.118 10.493 5.845 1.00 78.19 116 LYS A N 1
ATOM 923 C CA . LYS A 1 116 ? -10.353 9.910 4.518 1.00 78.19 116 LYS A CA 1
ATOM 924 C C . LYS A 1 116 ? -9.708 10.748 3.414 1.00 78.19 116 LYS A C 1
ATOM 926 O O . LYS A 1 116 ? -9.051 10.175 2.554 1.00 78.19 116 LYS A O 1
ATOM 931 N N . ALA A 1 117 ? -9.816 12.077 3.470 1.00 77.50 117 ALA A N 1
ATOM 932 C CA . ALA A 1 117 ? -9.133 12.967 2.531 1.00 77.50 117 ALA A CA 1
ATOM 933 C C . ALA A 1 117 ? -7.601 12.832 2.622 1.00 77.50 117 ALA A C 1
ATOM 935 O O . ALA A 1 117 ? -6.939 12.669 1.602 1.00 77.50 117 ALA A O 1
ATOM 936 N N . ILE A 1 118 ? -7.032 12.797 3.834 1.00 76.50 118 ILE A N 1
ATOM 937 C CA . ILE A 1 118 ? -5.590 12.577 4.045 1.00 76.50 118 ILE A CA 1
ATOM 938 C C . ILE A 1 118 ? -5.150 11.208 3.507 1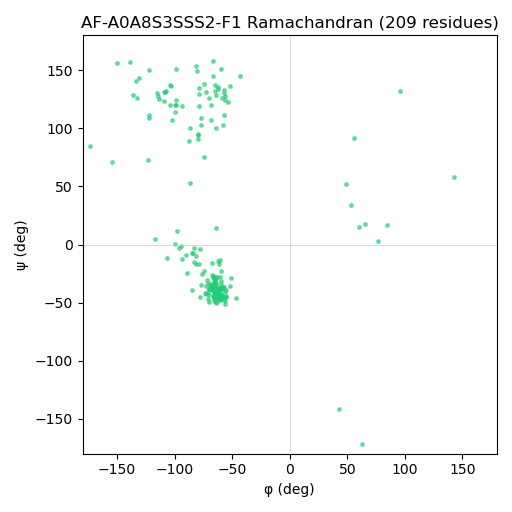.00 76.50 118 ILE A C 1
ATOM 940 O O . ILE A 1 118 ? -4.110 11.105 2.861 1.00 76.50 118 ILE A O 1
ATOM 944 N N . ASN A 1 119 ? -5.927 10.152 3.750 1.00 80.19 119 ASN A N 1
ATOM 945 C CA . ASN A 1 119 ? -5.632 8.817 3.233 1.00 80.19 119 ASN A CA 1
ATOM 946 C C . ASN A 1 119 ? -5.751 8.763 1.707 1.00 80.19 119 ASN A C 1
ATOM 948 O O . ASN A 1 119 ? -4.920 8.127 1.069 1.00 80.19 119 ASN A O 1
ATOM 952 N N . SER A 1 120 ? -6.712 9.479 1.117 1.00 74.19 120 SER A N 1
ATOM 953 C CA . SER A 1 120 ? -6.824 9.620 -0.336 1.00 74.19 120 SER A CA 1
ATOM 954 C C . SER A 1 120 ? -5.596 10.312 -0.928 1.00 74.19 120 SER A C 1
ATOM 956 O O . SER A 1 120 ? -5.081 9.853 -1.939 1.00 74.19 120 SER A O 1
ATOM 958 N N . ILE A 1 121 ? -5.081 11.365 -0.282 1.00 77.88 121 ILE A N 1
ATOM 959 C CA . ILE A 1 121 ? -3.845 12.043 -0.706 1.00 77.88 121 ILE A CA 1
ATOM 960 C C . ILE A 1 121 ? -2.649 11.083 -0.615 1.00 77.88 121 ILE A C 1
ATOM 962 O O . ILE A 1 121 ? -1.855 10.974 -1.550 1.00 77.88 121 ILE A O 1
ATOM 966 N N . LYS A 1 122 ? -2.536 10.324 0.482 1.00 86.06 122 LYS A N 1
ATOM 967 C CA . LYS A 1 122 ? -1.493 9.295 0.626 1.00 86.06 122 LYS A CA 1
ATOM 968 C C . LYS A 1 122 ? -1.595 8.217 -0.450 1.00 86.06 122 LYS A C 1
ATOM 970 O O . LYS A 1 122 ? -0.563 7.766 -0.935 1.00 86.06 122 LYS A O 1
ATOM 975 N N . GLN A 1 123 ? -2.813 7.824 -0.821 1.00 87.62 123 GLN A N 1
ATOM 976 C CA . GLN A 1 123 ? -3.047 6.837 -1.866 1.00 87.62 123 GLN A CA 1
ATOM 977 C C . GLN A 1 123 ? -2.597 7.363 -3.230 1.00 87.62 123 GLN A C 1
ATOM 979 O O . GLN A 1 123 ? -1.849 6.674 -3.912 1.00 87.62 123 GLN A O 1
ATOM 984 N N . THR A 1 124 ? -2.942 8.607 -3.581 1.00 86.50 124 THR A N 1
ATOM 985 C CA . THR A 1 124 ? -2.498 9.213 -4.847 1.00 86.50 124 THR A CA 1
ATOM 986 C C . THR A 1 124 ? -0.973 9.297 -4.955 1.00 86.50 124 THR A C 1
ATOM 988 O O . THR A 1 124 ? -0.414 9.015 -6.012 1.00 86.50 124 THR A O 1
ATOM 991 N N . GLU A 1 125 ? -0.273 9.604 -3.857 1.00 86.25 125 GLU A N 1
ATOM 992 C CA . GLU A 1 125 ? 1.197 9.568 -3.823 1.00 86.25 125 GLU A CA 1
ATOM 993 C C . GLU A 1 125 ? 1.746 8.146 -3.995 1.00 86.25 125 GLU A C 1
ATOM 995 O O . GLU A 1 125 ? 2.734 7.930 -4.700 1.00 86.25 125 GLU A O 1
ATOM 1000 N N . TYR A 1 126 ? 1.094 7.160 -3.378 1.00 90.38 126 TYR A N 1
ATOM 1001 C CA . TYR A 1 126 ? 1.450 5.752 -3.536 1.00 90.38 126 TYR A CA 1
ATOM 1002 C C . TYR A 1 126 ? 1.285 5.281 -4.981 1.00 90.38 126 TYR A C 1
ATOM 1004 O O . TYR A 1 126 ? 2.160 4.590 -5.504 1.00 90.38 126 TYR A O 1
ATOM 1012 N N . ASP A 1 127 ? 0.200 5.683 -5.639 1.00 90.88 127 ASP A N 1
ATOM 1013 C CA . ASP A 1 127 ? -0.090 5.318 -7.022 1.00 90.88 127 ASP A CA 1
ATOM 1014 C C . ASP A 1 127 ? 0.960 5.921 -7.971 1.00 90.88 127 ASP A C 1
ATOM 1016 O O . ASP A 1 127 ? 1.516 5.195 -8.802 1.00 90.88 127 ASP A O 1
ATOM 1020 N N . ARG A 1 128 ? 1.343 7.193 -7.768 1.00 92.00 128 ARG A N 1
ATOM 1021 C CA . ARG A 1 128 ? 2.459 7.855 -8.477 1.00 92.00 128 ARG A CA 1
ATOM 1022 C C . ARG A 1 128 ? 3.770 7.083 -8.320 1.00 92.00 128 ARG A C 1
ATOM 1024 O O . ARG A 1 128 ? 4.423 6.738 -9.307 1.00 92.00 128 ARG A O 1
ATOM 1031 N N . LEU A 1 129 ? 4.145 6.757 -7.079 1.00 92.31 129 LEU A N 1
ATOM 1032 C CA . LEU A 1 129 ? 5.351 5.973 -6.794 1.00 92.31 129 LEU A CA 1
ATOM 1033 C C . LEU A 1 129 ? 5.284 4.580 -7.424 1.00 92.31 129 LEU A C 1
ATOM 1035 O O . LEU A 1 129 ? 6.292 4.100 -7.939 1.00 92.31 129 LEU A O 1
ATOM 1039 N N . SER A 1 130 ? 4.115 3.939 -7.442 1.00 93.69 130 SER A N 1
ATOM 1040 C CA . SER A 1 130 ? 3.950 2.612 -8.037 1.00 93.69 130 SER A CA 1
ATOM 1041 C C . SER A 1 130 ? 4.299 2.602 -9.530 1.00 93.69 130 SER A C 1
ATOM 1043 O O . SER A 1 130 ? 4.966 1.676 -9.996 1.00 93.69 130 SER A O 1
ATOM 1045 N N . ILE A 1 131 ? 3.925 3.653 -10.267 1.00 93.94 131 ILE A N 1
ATOM 1046 C CA . ILE A 1 131 ? 4.249 3.819 -11.689 1.00 93.94 131 ILE A CA 1
ATOM 1047 C C . ILE A 1 131 ? 5.764 3.986 -11.859 1.00 93.94 131 ILE A C 1
ATOM 1049 O O . ILE A 1 131 ? 6.387 3.262 -12.636 1.00 93.94 131 ILE A O 1
ATOM 1053 N N . LEU A 1 132 ? 6.378 4.865 -11.064 1.00 94.25 132 LEU A N 1
ATOM 1054 C CA . LEU A 1 132 ? 7.824 5.112 -11.083 1.00 94.25 132 LEU A CA 1
ATOM 1055 C C . LEU A 1 132 ? 8.633 3.834 -10.789 1.00 94.25 132 LEU A C 1
ATOM 1057 O O . LEU A 1 132 ? 9.571 3.504 -11.518 1.00 94.25 132 LEU A O 1
ATOM 1061 N N . PHE A 1 133 ? 8.240 3.060 -9.773 1.00 95.31 133 PHE A N 1
ATOM 1062 C CA . PHE A 1 133 ? 8.880 1.783 -9.442 1.00 95.31 133 PHE A CA 1
ATOM 1063 C C . PHE A 1 133 ? 8.717 0.741 -10.555 1.00 95.31 133 PHE A C 1
ATOM 1065 O O . PHE A 1 133 ? 9.671 0.020 -10.848 1.00 95.31 133 PHE A O 1
ATOM 1072 N N . ARG A 1 134 ? 7.550 0.671 -11.211 1.00 95.00 134 ARG A N 1
ATOM 1073 C CA . ARG A 1 134 ? 7.330 -0.225 -12.363 1.00 95.00 134 ARG A CA 1
ATOM 1074 C C . ARG A 1 134 ? 8.240 0.133 -13.531 1.00 95.00 134 ARG A C 1
ATOM 1076 O O . ARG A 1 134 ? 8.856 -0.760 -14.109 1.00 95.00 134 ARG A O 1
ATOM 1083 N N . ASN A 1 135 ? 8.388 1.421 -13.824 1.00 94.31 135 ASN A N 1
ATOM 1084 C CA . ASN A 1 135 ? 9.285 1.902 -14.872 1.00 94.31 135 ASN A CA 1
ATOM 1085 C C . ASN A 1 135 ? 10.747 1.591 -14.548 1.00 94.31 135 ASN A C 1
ATOM 1087 O O . ASN A 1 135 ? 11.474 1.078 -15.396 1.00 94.31 135 ASN A O 1
ATOM 1091 N N . ALA A 1 136 ? 11.174 1.836 -13.306 1.00 95.25 136 ALA A N 1
ATOM 1092 C CA . ALA A 1 136 ? 12.528 1.525 -12.855 1.00 95.25 136 ALA A CA 1
ATOM 1093 C C . ALA A 1 136 ? 12.813 0.015 -12.916 1.00 95.25 136 ALA A C 1
ATOM 1095 O O . ALA A 1 136 ? 13.874 -0.404 -13.380 1.00 95.25 136 ALA A O 1
ATOM 1096 N N . HIS A 1 137 ? 11.845 -0.809 -12.509 1.00 95.62 137 HIS A N 1
ATOM 1097 C CA . HIS A 1 137 ? 11.928 -2.260 -12.623 1.00 95.62 137 HIS A CA 1
ATOM 1098 C C . HIS A 1 137 ? 12.017 -2.717 -14.086 1.00 95.62 137 HIS A C 1
ATOM 1100 O O . HIS A 1 137 ? 12.842 -3.570 -14.398 1.00 95.62 137 HIS A O 1
ATOM 1106 N N . ALA A 1 138 ? 11.225 -2.138 -14.994 1.00 95.19 138 ALA A N 1
ATOM 1107 C CA . ALA A 1 138 ? 11.293 -2.451 -16.421 1.00 95.19 138 ALA A CA 1
ATOM 1108 C C . ALA A 1 138 ? 12.672 -2.110 -17.010 1.00 95.19 138 ALA A C 1
ATOM 1110 O O . ALA A 1 138 ? 13.269 -2.938 -17.695 1.00 95.19 138 ALA A O 1
ATOM 1111 N N . VAL A 1 139 ? 13.219 -0.934 -16.679 1.00 94.44 139 VAL A N 1
ATOM 1112 C CA . VAL A 1 139 ? 14.578 -0.532 -17.079 1.00 94.44 139 VAL A CA 1
ATOM 1113 C C . VAL A 1 139 ? 15.615 -1.547 -16.595 1.00 94.44 139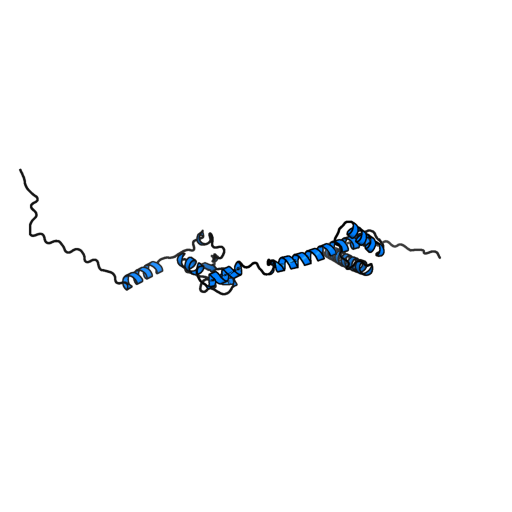 VAL A C 1
ATOM 1115 O O . VAL A 1 139 ? 16.442 -1.992 -17.387 1.00 94.44 139 VAL A O 1
ATOM 1118 N N . ALA A 1 140 ? 15.541 -1.963 -15.327 1.00 94.25 140 ALA A N 1
ATOM 1119 C CA . ALA A 1 140 ? 16.465 -2.942 -14.759 1.00 94.25 140 ALA A CA 1
ATOM 1120 C C . ALA A 1 140 ? 16.328 -4.333 -15.400 1.00 94.25 140 ALA A C 1
ATOM 1122 O O . ALA A 1 140 ? 17.330 -4.944 -15.762 1.00 94.25 140 ALA A O 1
ATOM 1123 N N . LYS A 1 141 ? 15.093 -4.819 -15.574 1.00 94.31 141 LYS A N 1
ATOM 1124 C CA . LYS A 1 141 ? 14.796 -6.149 -16.123 1.00 94.31 141 LYS A CA 1
ATOM 1125 C C . LYS A 1 141 ? 15.253 -6.305 -17.574 1.00 94.31 141 LYS A C 1
ATOM 1127 O O . LYS A 1 141 ? 15.631 -7.399 -17.974 1.00 94.31 141 LYS A O 1
ATOM 1132 N N . HIS A 1 142 ? 15.211 -5.228 -18.354 1.00 93.75 142 HIS A N 1
ATOM 1133 C CA . HIS A 1 142 ? 15.609 -5.227 -19.762 1.00 93.75 142 HIS A CA 1
ATOM 1134 C C . HIS A 1 142 ? 17.037 -4.710 -19.995 1.00 93.75 142 HIS A C 1
ATOM 1136 O O . HIS A 1 142 ? 17.404 -4.452 -21.138 1.00 93.75 142 HIS A O 1
ATOM 1142 N N . HIS A 1 143 ? 17.838 -4.552 -18.933 1.00 90.94 143 HIS A N 1
ATOM 1143 C CA . HIS A 1 143 ? 19.221 -4.059 -19.003 1.00 90.94 143 HIS A CA 1
ATOM 1144 C C . HIS A 1 143 ? 19.359 -2.714 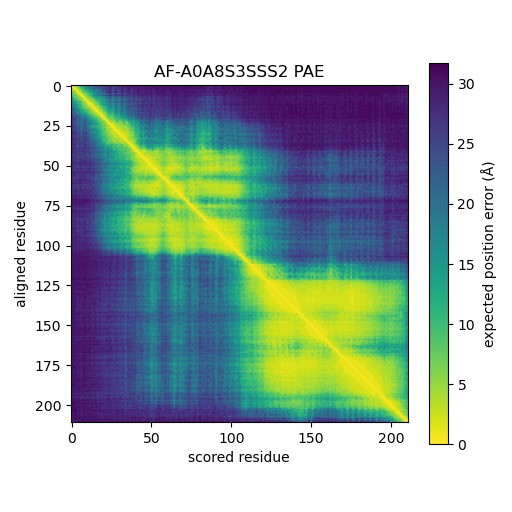-19.742 1.00 90.94 143 HIS A C 1
ATOM 1146 O O . HIS A 1 143 ? 20.351 -2.450 -20.421 1.00 90.94 143 HIS A O 1
ATOM 1152 N N . LEU A 1 144 ? 18.350 -1.847 -19.618 1.00 91.38 144 LEU A N 1
ATOM 1153 C CA . LEU A 1 144 ? 18.333 -0.545 -20.274 1.00 91.38 144 LEU A CA 1
ATOM 1154 C C . LEU A 1 144 ? 19.146 0.475 -19.476 1.00 91.38 144 LEU A C 1
ATOM 1156 O O . LEU A 1 144 ? 19.266 0.409 -18.251 1.00 91.38 144 LEU A O 1
ATOM 1160 N N . THR A 1 145 ? 19.671 1.481 -20.174 1.00 92.31 145 THR A N 1
ATOM 1161 C CA . THR A 1 145 ? 20.352 2.596 -19.511 1.00 92.31 145 THR A CA 1
ATOM 1162 C C . THR A 1 145 ? 19.365 3.417 -18.683 1.00 92.31 145 THR A C 1
ATOM 1164 O O . THR A 1 145 ? 18.227 3.649 -19.102 1.00 92.31 145 THR A O 1
ATOM 1167 N N . PHE A 1 146 ? 19.818 3.947 -17.543 1.00 90.00 146 PHE A N 1
ATOM 1168 C CA . PHE A 1 146 ? 18.984 4.794 -16.681 1.00 90.00 146 PHE A CA 1
ATOM 1169 C C . PHE A 1 146 ? 18.473 6.062 -17.376 1.00 90.00 146 PHE A C 1
ATOM 1171 O O . PHE A 1 146 ? 17.416 6.556 -17.005 1.00 90.00 146 PHE A O 1
ATOM 1178 N N . LYS A 1 147 ? 19.131 6.535 -18.441 1.00 89.38 147 LYS A N 1
ATOM 1179 C CA . LYS A 1 147 ? 18.634 7.649 -19.266 1.00 89.38 147 LYS A CA 1
ATOM 1180 C C . LYS A 1 147 ? 17.274 7.345 -19.899 1.00 89.38 147 LYS A C 1
ATOM 1182 O O . LYS A 1 147 ? 16.436 8.238 -20.027 1.00 89.38 147 LYS A O 1
ATOM 1187 N N . THR A 1 148 ? 17.045 6.078 -20.256 1.00 92.00 148 THR A N 1
ATOM 1188 C CA . THR A 1 148 ? 15.796 5.591 -20.865 1.00 92.00 148 THR A CA 1
ATOM 1189 C C . THR A 1 148 ? 14.610 5.752 -19.916 1.00 92.00 148 THR A C 1
ATOM 1191 O O . THR A 1 148 ? 13.490 5.981 -20.365 1.00 92.00 148 THR A O 1
ATOM 1194 N N . TYR A 1 149 ? 14.850 5.731 -18.602 1.00 93.50 149 TYR A N 1
ATOM 1195 C CA . TYR A 1 149 ? 13.817 5.929 -17.588 1.00 93.50 149 TYR A CA 1
ATOM 1196 C C . TYR A 1 149 ? 13.046 7.242 -17.780 1.00 93.50 149 TYR A C 1
ATOM 1198 O O . TYR A 1 149 ? 11.818 7.240 -17.754 1.00 93.50 149 TYR A O 1
ATOM 1206 N N . ASN A 1 150 ? 13.740 8.353 -18.055 1.00 92.25 150 ASN A N 1
ATOM 1207 C CA . ASN A 1 150 ? 13.070 9.644 -18.256 1.00 92.25 150 ASN A CA 1
ATOM 1208 C C . ASN A 1 150 ? 12.165 9.635 -19.488 1.00 92.25 150 ASN A C 1
ATOM 1210 O O . ASN A 1 150 ? 11.123 10.284 -19.490 1.00 92.25 150 ASN A O 1
ATOM 1214 N N . VAL A 1 151 ? 12.566 8.915 -20.539 1.00 92.62 151 VAL A N 1
ATOM 1215 C CA . VAL A 1 151 ? 11.761 8.771 -21.756 1.00 92.62 151 VAL A CA 1
ATOM 1216 C C . VAL A 1 151 ? 10.483 8.002 -21.435 1.00 92.62 151 VAL A C 1
ATOM 1218 O O . VAL A 1 151 ? 9.404 8.450 -21.806 1.00 92.62 151 VAL A O 1
ATOM 1221 N N . ILE A 1 152 ? 10.587 6.906 -20.680 1.00 93.19 152 ILE A N 1
ATOM 1222 C CA . ILE A 1 152 ? 9.431 6.104 -20.260 1.00 93.19 152 ILE A CA 1
ATOM 1223 C C . ILE A 1 152 ? 8.469 6.944 -19.408 1.00 93.19 152 ILE A C 1
ATOM 1225 O O . ILE A 1 152 ? 7.278 6.983 -19.701 1.00 93.19 152 ILE A O 1
ATOM 1229 N N . CYS A 1 153 ? 8.969 7.699 -18.426 1.00 92.56 153 CYS A N 1
ATOM 1230 C CA . CYS A 1 153 ? 8.104 8.544 -17.598 1.00 92.56 153 CYS A CA 1
ATOM 1231 C C . CYS A 1 153 ? 7.412 9.661 -18.399 1.00 92.56 153 CYS A C 1
ATOM 1233 O O . CYS A 1 153 ? 6.244 9.953 -18.156 1.00 92.56 153 CYS A O 1
ATOM 1235 N N . LYS A 1 154 ? 8.092 10.261 -19.388 1.00 92.12 154 LYS A N 1
ATOM 1236 C CA . LYS A 1 154 ? 7.468 11.230 -20.309 1.00 92.12 154 LYS A CA 1
ATOM 1237 C C . LYS A 1 154 ? 6.385 10.583 -21.173 1.00 92.12 154 LYS A C 1
ATOM 1239 O O . LYS A 1 154 ? 5.352 11.200 -21.419 1.00 92.12 154 LYS A O 1
ATOM 1244 N N . LEU A 1 155 ? 6.602 9.347 -21.623 1.00 93.50 155 LEU A N 1
ATOM 1245 C CA . LEU A 1 155 ? 5.589 8.589 -22.359 1.00 93.50 155 LEU A CA 1
ATOM 1246 C C . LEU A 1 155 ? 4.367 8.297 -21.488 1.00 93.50 155 LEU A C 1
ATOM 1248 O O . LEU A 1 155 ? 3.248 8.367 -21.979 1.00 93.50 155 LEU A O 1
ATOM 1252 N N . ASP A 1 156 ? 4.555 8.002 -20.207 1.00 93.38 156 ASP A N 1
ATOM 1253 C CA . ASP A 1 156 ? 3.438 7.768 -19.290 1.00 93.38 156 ASP A CA 1
ATOM 1254 C C . ASP A 1 156 ? 2.627 9.038 -19.022 1.00 93.38 156 ASP A C 1
ATOM 1256 O O . ASP A 1 156 ? 1.398 8.983 -19.044 1.00 93.38 156 ASP A O 1
ATOM 1260 N N . GLN A 1 157 ? 3.288 10.193 -18.905 1.00 91.75 157 GLN A N 1
ATOM 1261 C CA . GLN A 1 157 ? 2.602 11.490 -18.884 1.00 91.75 157 GLN A CA 1
ATOM 1262 C C . GLN A 1 157 ? 1.788 11.718 -20.167 1.00 91.75 157 GLN A C 1
ATOM 1264 O O . GLN A 1 157 ? 0.636 12.139 -20.099 1.00 91.75 157 GLN A O 1
ATOM 1269 N N . ALA A 1 158 ? 2.339 11.377 -21.339 1.00 92.88 158 ALA A N 1
ATOM 1270 C CA . ALA A 1 158 ? 1.629 11.494 -22.616 1.00 92.88 158 ALA A CA 1
ATOM 1271 C C . ALA A 1 158 ? 0.422 10.542 -22.734 1.00 92.88 158 ALA A C 1
ATOM 1273 O O . ALA A 1 158 ? -0.541 10.857 -23.427 1.00 92.88 158 ALA A O 1
ATOM 1274 N N . LYS A 1 159 ? 0.440 9.401 -22.033 1.00 93.88 159 LYS A N 1
ATOM 1275 C CA . LYS A 1 159 ? -0.712 8.486 -21.915 1.00 93.88 159 LYS A CA 1
ATOM 1276 C C . LYS A 1 159 ? -1.769 8.971 -20.913 1.00 93.88 159 LYS A C 1
ATOM 1278 O O . LYS A 1 159 ? -2.795 8.313 -20.766 1.00 93.88 159 LYS A O 1
ATOM 1283 N N . GLY A 1 160 ? -1.526 10.081 -20.214 1.00 91.00 160 GLY A N 1
ATOM 1284 C CA . GLY A 1 160 ? -2.426 10.625 -19.198 1.00 91.00 160 GLY A CA 1
ATOM 1285 C C . GLY A 1 160 ? -2.264 10.002 -17.809 1.00 91.00 160 GLY A C 1
ATOM 1286 O O . GLY A 1 160 ? -3.159 10.146 -16.979 1.00 91.00 160 GLY A O 1
ATOM 1287 N N . LEU A 1 161 ? -1.152 9.308 -17.535 1.00 91.69 161 LEU A N 1
ATOM 1288 C CA . LEU A 1 161 ? -0.841 8.834 -16.187 1.00 91.69 161 LEU A CA 1
ATOM 1289 C C . LEU A 1 161 ? -0.282 9.984 -15.344 1.00 91.69 161 LEU A C 1
ATOM 1291 O O . LEU A 1 161 ? 0.603 10.725 -15.778 1.00 91.69 161 LEU A O 1
ATOM 1295 N N . ASP A 1 162 ? -0.766 10.104 -14.110 1.00 88.38 162 ASP A N 1
ATOM 1296 C CA . ASP A 1 162 ? -0.234 11.065 -13.151 1.00 88.38 162 ASP A CA 1
ATOM 1297 C C . ASP A 1 162 ? 1.054 10.518 -12.527 1.00 88.38 162 ASP A C 1
ATOM 1299 O O . ASP A 1 162 ? 1.034 9.727 -11.587 1.00 88.38 162 ASP A O 1
ATOM 1303 N N . VAL A 1 163 ? 2.189 10.909 -13.103 1.00 85.25 163 VAL A N 1
ATOM 1304 C CA . VAL A 1 163 ? 3.532 10.522 -12.639 1.00 85.25 163 VAL A CA 1
ATOM 1305 C C . VAL A 1 163 ? 4.117 11.577 -11.681 1.00 85.25 163 VAL A C 1
ATOM 1307 O O . VAL A 1 163 ? 5.114 11.335 -11.001 1.00 85.25 163 VAL A O 1
ATOM 1310 N N . GLY A 1 164 ? 3.493 12.758 -11.596 1.00 85.31 164 GLY A N 1
ATOM 1311 C CA . GLY A 1 164 ? 4.069 13.933 -10.947 1.00 85.31 164 GLY A CA 1
ATOM 1312 C C . GLY A 1 164 ? 5.358 14.429 -11.623 1.00 85.31 164 GLY A C 1
ATOM 1313 O O . GLY A 1 164 ? 5.750 13.965 -12.695 1.00 85.31 164 GLY A O 1
ATOM 1314 N N . ASN A 1 165 ? 6.027 15.388 -10.973 1.00 83.75 165 ASN A N 1
ATOM 1315 C CA . ASN A 1 165 ? 7.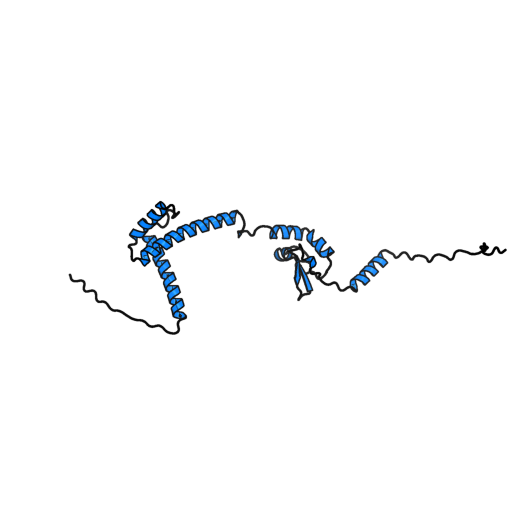297 15.974 -11.442 1.00 83.75 165 ASN A CA 1
ATOM 1316 C C . ASN A 1 165 ? 8.515 15.508 -10.628 1.00 83.75 165 ASN A C 1
ATOM 1318 O O . ASN A 1 165 ? 9.664 15.755 -11.002 1.00 83.75 165 ASN A O 1
ATOM 1322 N N . SER A 1 166 ? 8.272 14.851 -9.498 1.00 84.88 166 SER A N 1
ATOM 1323 C CA . SER A 1 166 ? 9.312 14.359 -8.600 1.00 84.88 166 SER A CA 1
ATOM 1324 C C . SER A 1 166 ? 9.890 13.039 -9.115 1.00 84.88 166 SER A C 1
ATOM 1326 O O . SER A 1 166 ? 9.194 12.241 -9.732 1.00 84.88 166 SER A O 1
ATOM 1328 N N . TYR A 1 167 ? 11.169 12.780 -8.828 1.00 85.38 167 TYR A N 1
ATOM 1329 C CA . TYR A 1 167 ? 11.851 11.511 -9.143 1.00 85.38 167 TYR A CA 1
ATOM 1330 C C . TYR A 1 167 ? 12.022 11.174 -10.638 1.00 85.38 167 TYR A C 1
ATOM 1332 O O . TYR A 1 167 ? 12.332 10.034 -10.982 1.00 85.38 167 TYR A O 1
ATOM 1340 N N . LEU A 1 168 ? 11.888 12.164 -11.525 1.00 85.44 168 LEU A N 1
ATOM 1341 C CA . LEU A 1 168 ? 12.085 12.043 -12.976 1.00 85.44 168 LEU A CA 1
ATOM 1342 C C . LEU A 1 168 ? 13.552 12.243 -13.388 1.00 85.44 168 LEU A C 1
ATOM 1344 O O . LEU A 1 168 ? 13.876 13.131 -14.176 1.00 85.44 168 LEU A O 1
ATOM 1348 N N . ASN A 1 169 ? 14.466 11.495 -12.776 1.00 89.94 169 ASN A N 1
ATOM 1349 C CA . ASN A 1 169 ? 15.893 11.605 -13.067 1.00 89.94 169 ASN A CA 1
ATOM 1350 C C . ASN A 1 169 ? 16.639 10.279 -12.863 1.00 89.94 169 ASN A C 1
ATOM 1352 O O . ASN A 1 169 ? 16.253 9.422 -12.066 1.00 89.94 169 ASN A O 1
ATOM 1356 N N . ASP A 1 170 ? 17.776 10.146 -13.545 1.00 90.00 170 ASP A N 1
ATOM 1357 C CA . ASP A 1 170 ? 18.601 8.930 -13.551 1.00 90.00 170 ASP A CA 1
ATOM 1358 C C . ASP A 1 170 ? 19.066 8.529 -12.147 1.00 90.00 170 ASP A C 1
ATOM 1360 O O . ASP A 1 170 ? 19.115 7.348 -11.807 1.00 90.00 170 ASP A O 1
ATOM 1364 N N . LYS A 1 171 ? 19.390 9.517 -11.300 1.00 91.31 171 LYS A N 1
ATOM 1365 C CA . LYS A 1 171 ? 19.832 9.265 -9.921 1.00 91.31 171 LYS A CA 1
ATOM 1366 C C . LYS A 1 171 ? 18.730 8.610 -9.088 1.00 91.31 171 LYS A C 1
ATOM 1368 O O . LYS A 1 171 ? 19.030 7.697 -8.322 1.00 91.31 171 LYS 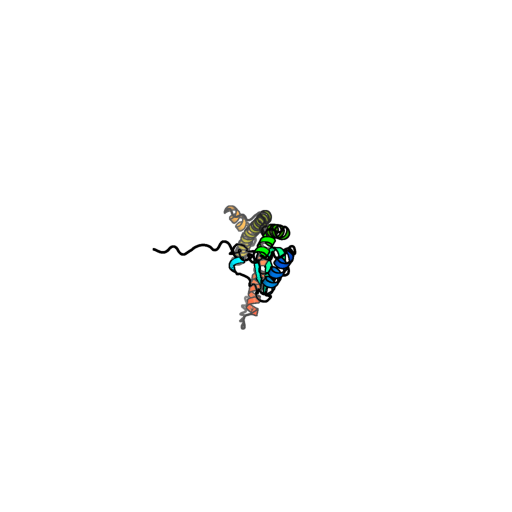A O 1
ATOM 1373 N N . LYS A 1 172 ? 17.472 9.038 -9.243 1.00 91.75 172 LYS A N 1
ATOM 1374 C CA . LYS A 1 172 ? 16.345 8.426 -8.528 1.00 91.75 172 LYS A CA 1
ATOM 1375 C C . LYS A 1 172 ? 15.937 7.097 -9.142 1.00 91.75 172 LYS A C 1
ATOM 1377 O O . LYS A 1 172 ? 15.661 6.175 -8.387 1.00 91.75 172 LYS A O 1
ATOM 1382 N N . ALA A 1 173 ? 16.032 6.940 -10.462 1.00 92.69 173 ALA A N 1
ATOM 1383 C CA . ALA A 1 173 ? 15.895 5.631 -11.101 1.00 92.69 173 ALA A CA 1
ATOM 1384 C C . ALA A 1 173 ? 16.890 4.611 -10.516 1.00 92.69 173 ALA A C 1
ATOM 1386 O O . ALA A 1 173 ? 16.507 3.503 -10.147 1.00 92.69 173 ALA A O 1
ATOM 1387 N N . CYS A 1 174 ? 18.155 5.011 -10.345 1.00 93.19 174 CYS A N 1
ATOM 1388 C CA . CYS A 1 174 ? 19.174 4.184 -9.699 1.00 93.19 174 CYS A CA 1
ATOM 1389 C C . CYS A 1 174 ? 18.806 3.836 -8.247 1.00 93.19 174 CYS A C 1
ATOM 1391 O O . CYS A 1 174 ? 18.952 2.690 -7.826 1.00 93.19 174 CYS A O 1
ATOM 1393 N N . GLU A 1 175 ? 18.306 4.807 -7.480 1.00 95.06 175 GLU A N 1
ATOM 1394 C CA . GLU A 1 175 ? 17.841 4.598 -6.104 1.00 95.06 175 GLU A CA 1
ATOM 1395 C C . GLU A 1 175 ? 16.679 3.591 -6.038 1.00 95.06 175 GLU A C 1
ATOM 1397 O O . GLU A 1 175 ? 16.720 2.657 -5.236 1.00 95.06 175 GLU A O 1
ATOM 1402 N N . PHE A 1 176 ? 15.697 3.701 -6.937 1.00 94.88 176 PHE A N 1
ATOM 1403 C CA . PHE A 1 176 ? 14.597 2.742 -7.035 1.00 94.88 176 PHE A CA 1
ATOM 1404 C C . PHE A 1 176 ? 15.092 1.333 -7.349 1.00 94.88 176 PHE A C 1
ATOM 1406 O O . PHE A 1 176 ? 14.720 0.390 -6.654 1.00 94.88 176 PHE A O 1
ATOM 1413 N N . VAL A 1 177 ? 15.983 1.180 -8.332 1.00 95.56 177 VAL A N 1
ATOM 1414 C CA . VAL A 1 177 ? 16.546 -0.131 -8.687 1.00 95.56 177 VAL A CA 1
ATOM 1415 C C . VAL A 1 177 ? 17.360 -0.729 -7.538 1.00 95.56 177 VAL A C 1
ATOM 1417 O O . VAL A 1 177 ? 17.247 -1.925 -7.279 1.00 95.56 177 VAL A O 1
ATOM 1420 N N . LYS A 1 178 ? 18.116 0.080 -6.784 1.00 96.19 178 LYS A N 1
ATOM 1421 C CA . LYS A 1 178 ? 18.817 -0.385 -5.573 1.00 96.19 178 LYS A CA 1
ATOM 1422 C C . LYS A 1 178 ? 17.849 -0.929 -4.524 1.00 96.19 178 LYS A C 1
ATOM 1424 O O . LYS A 1 178 ? 18.115 -1.983 -3.945 1.00 96.19 178 LYS A O 1
ATOM 1429 N N . ASN A 1 179 ? 16.733 -0.240 -4.301 1.00 96.56 179 ASN A N 1
ATOM 1430 C CA . ASN A 1 179 ? 15.710 -0.673 -3.352 1.00 96.56 179 ASN A CA 1
ATOM 1431 C C . ASN A 1 179 ? 15.018 -1.958 -3.825 1.00 96.56 179 ASN A C 1
ATOM 1433 O O . ASN A 1 179 ? 14.911 -2.903 -3.046 1.00 96.56 179 ASN A O 1
ATOM 1437 N N . ILE A 1 180 ? 14.650 -2.040 -5.109 1.00 95.19 180 ILE A N 1
ATOM 1438 C CA . ILE A 1 180 ? 14.099 -3.259 -5.725 1.00 95.19 180 ILE A CA 1
ATOM 1439 C C . ILE A 1 180 ? 15.071 -4.434 -5.546 1.00 95.19 180 ILE A C 1
ATOM 1441 O O . ILE A 1 180 ? 14.686 -5.497 -5.064 1.00 95.19 180 ILE A O 1
ATOM 1445 N N . ALA A 1 181 ? 16.354 -4.236 -5.859 1.00 95.94 181 ALA A N 1
ATOM 1446 C CA . ALA A 1 181 ? 17.383 -5.259 -5.702 1.00 95.94 181 ALA A CA 1
ATOM 1447 C C . ALA A 1 181 ? 17.612 -5.650 -4.233 1.00 95.94 181 ALA A C 1
ATOM 1449 O O . ALA A 1 181 ? 17.962 -6.789 -3.939 1.00 95.94 181 ALA A O 1
ATOM 1450 N N . SER A 1 182 ? 17.448 -4.721 -3.288 1.00 96.75 182 SER A N 1
ATOM 1451 C CA . SER A 1 182 ? 17.516 -5.018 -1.852 1.00 96.75 182 SER A CA 1
ATOM 1452 C C . SER A 1 182 ? 16.378 -5.945 -1.419 1.00 96.75 182 SER A C 1
ATOM 1454 O O . SER A 1 182 ? 16.628 -6.966 -0.780 1.00 96.75 182 SER A O 1
ATOM 1456 N N . VAL A 1 183 ? 15.144 -5.639 -1.833 1.00 96.31 183 VAL A N 1
ATOM 1457 C CA . VAL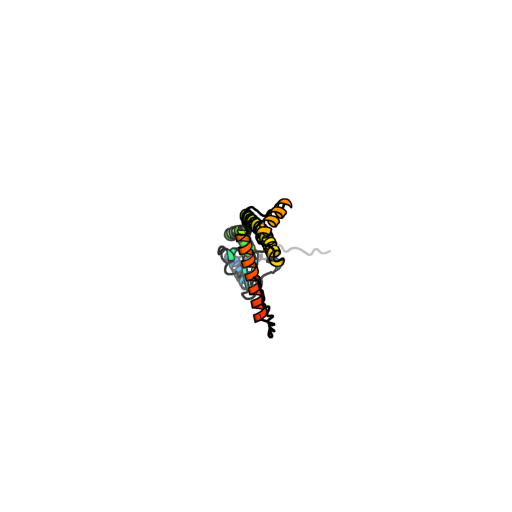 A 1 183 ? 13.963 -6.462 -1.534 1.00 96.31 183 VAL A CA 1
ATOM 1458 C C . VAL A 1 183 ? 14.097 -7.851 -2.160 1.00 96.31 183 VAL A C 1
ATOM 1460 O O . VAL A 1 183 ? 14.017 -8.843 -1.442 1.00 96.31 183 VAL A O 1
ATOM 1463 N N . SER A 1 184 ? 14.433 -7.931 -3.450 1.00 94.19 184 SER A N 1
ATOM 1464 C CA . SER A 1 184 ? 14.613 -9.210 -4.151 1.00 94.19 184 SER A CA 1
ATOM 1465 C C . SER A 1 184 ? 15.732 -10.073 -3.540 1.00 94.19 184 SER A C 1
ATOM 1467 O O . SER A 1 184 ? 15.595 -11.295 -3.419 1.00 94.19 184 SER A O 1
ATOM 1469 N N . ARG A 1 185 ? 16.824 -9.454 -3.064 1.00 95.94 185 ARG A N 1
ATOM 1470 C CA . ARG A 1 185 ? 17.884 -10.166 -2.329 1.00 95.94 185 ARG A CA 1
ATOM 1471 C C . ARG A 1 185 ? 17.412 -10.672 -0.972 1.00 95.94 185 ARG A C 1
ATOM 1473 O O . ARG A 1 185 ? 17.789 -11.777 -0.594 1.00 95.94 185 ARG A O 1
ATOM 1480 N N . ASN A 1 186 ? 16.607 -9.901 -0.243 1.00 96.62 186 ASN A N 1
ATOM 1481 C CA . ASN A 1 186 ? 16.044 -10.346 1.032 1.00 96.62 186 ASN A CA 1
ATOM 1482 C C . ASN A 1 186 ? 15.094 -11.533 0.840 1.00 96.62 186 ASN A C 1
ATOM 1484 O O . ASN A 1 186 ? 15.215 -12.510 1.570 1.00 96.62 186 ASN A O 1
ATOM 1488 N N . GLU A 1 187 ? 14.229 -11.492 -0.175 1.00 95.88 187 GLU A N 1
ATOM 1489 C CA . GLU A 1 187 ? 13.349 -12.612 -0.533 1.00 95.88 187 GLU A CA 1
ATOM 1490 C C . GLU A 1 187 ? 14.154 -13.865 -0.891 1.00 95.88 187 GLU A C 1
ATOM 1492 O O . GLU A 1 187 ? 13.915 -14.939 -0.340 1.00 95.88 187 GLU A O 1
ATOM 1497 N N . THR A 1 188 ? 15.171 -13.716 -1.746 1.00 94.44 188 THR A N 1
ATOM 1498 C CA . THR A 1 188 ? 16.083 -14.814 -2.103 1.00 94.44 188 THR A CA 1
ATOM 1499 C C . THR A 1 188 ? 16.800 -15.364 -0.870 1.00 94.44 188 THR A C 1
ATOM 1501 O O . THR A 1 188 ? 16.875 -16.573 -0.682 1.00 94.44 188 THR A O 1
ATOM 1504 N N . ARG A 1 189 ? 17.295 -14.498 0.019 1.00 95.06 189 ARG A N 1
ATOM 1505 C CA . ARG A 1 189 ? 17.947 -14.900 1.273 1.00 95.06 189 ARG A CA 1
ATOM 1506 C C . ARG A 1 189 ? 16.997 -15.682 2.176 1.00 95.06 189 ARG A C 1
ATOM 1508 O O . ARG A 1 189 ? 17.408 -16.657 2.799 1.00 95.06 189 ARG A O 1
ATOM 1515 N N . ASP A 1 190 ? 15.748 -15.251 2.281 1.00 95.94 190 ASP A N 1
ATOM 1516 C CA . ASP A 1 190 ? 14.761 -15.908 3.131 1.00 95.94 190 ASP A CA 1
ATOM 1517 C C . ASP A 1 190 ? 14.321 -17.256 2.537 1.00 95.94 190 ASP A C 1
ATOM 1519 O O . ASP A 1 190 ? 14.059 -18.194 3.291 1.00 95.94 190 ASP A O 1
ATOM 1523 N N . LEU A 1 191 ? 14.321 -17.388 1.205 1.00 94.56 191 LEU A N 1
ATOM 1524 C CA . LEU A 1 191 ? 14.181 -18.672 0.519 1.00 94.56 191 LEU 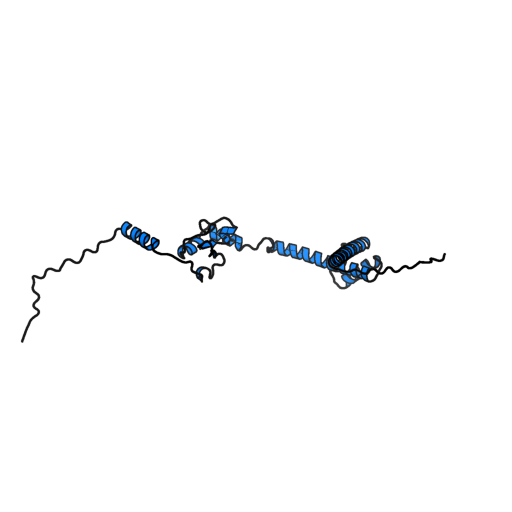A CA 1
ATOM 1525 C C . LEU A 1 191 ? 15.370 -19.593 0.831 1.00 94.56 191 LEU A C 1
ATOM 1527 O O . LEU A 1 191 ? 15.156 -20.713 1.288 1.00 94.56 191 LEU A O 1
ATOM 1531 N N . LEU A 1 192 ? 16.603 -19.098 0.685 1.00 93.75 192 LEU A N 1
ATOM 1532 C CA . LEU A 1 192 ? 17.831 -19.856 0.965 1.00 93.75 192 LEU A CA 1
ATOM 1533 C C . LEU A 1 192 ? 17.890 -20.386 2.404 1.00 93.75 192 LEU A C 1
ATOM 1535 O O . LEU A 1 192 ? 18.359 -21.494 2.636 1.00 93.75 192 LEU A O 1
ATOM 1539 N N . LYS A 1 193 ? 17.383 -19.623 3.379 1.00 94.31 193 LYS A N 1
ATOM 1540 C CA . LYS A 1 193 ? 17.301 -20.063 4.783 1.00 94.31 193 LYS A CA 1
ATOM 1541 C C . LYS A 1 193 ? 16.329 -21.223 5.006 1.00 94.31 193 LYS A C 1
ATOM 1543 O O . LYS A 1 193 ? 16.490 -21.959 5.974 1.00 94.31 193 LYS A O 1
ATOM 1548 N N . LYS A 1 194 ? 15.289 -21.345 4.178 1.00 95.25 194 LYS A N 1
ATOM 1549 C CA . LYS A 1 194 ? 14.251 -22.381 4.307 1.00 95.25 194 LYS A CA 1
ATOM 1550 C C . LYS A 1 194 ? 14.601 -23.654 3.541 1.00 95.25 194 LYS A C 1
ATOM 1552 O O . LYS A 1 194 ? 14.080 -24.716 3.866 1.00 95.25 194 LYS A O 1
ATOM 1557 N N . THR A 1 195 ? 15.432 -23.553 2.508 1.00 93.94 195 THR A N 1
ATOM 1558 C CA . THR A 1 195 ? 15.770 -24.684 1.643 1.00 93.94 195 THR A CA 1
ATOM 1559 C C . THR A 1 195 ? 16.820 -25.594 2.292 1.00 93.94 195 THR A C 1
ATOM 1561 O O . THR A 1 195 ? 17.865 -25.093 2.700 1.00 93.94 195 THR A O 1
ATOM 1564 N N . PRO A 1 196 ? 16.597 -26.921 2.355 1.00 92.44 196 PRO A N 1
ATOM 1565 C CA . PRO A 1 196 ? 17.547 -27.861 2.957 1.00 92.44 196 PRO A CA 1
ATOM 1566 C C . PRO A 1 196 ? 18.781 -28.141 2.085 1.00 92.44 196 PRO A C 1
ATOM 1568 O O . PRO A 1 196 ? 19.817 -28.544 2.605 1.00 92.44 196 PRO A O 1
ATOM 1571 N N . PHE A 1 197 ? 18.686 -27.928 0.769 1.00 91.81 197 PHE A N 1
ATOM 1572 C CA . PHE A 1 197 ? 19.759 -28.195 -0.189 1.00 91.81 197 PHE A CA 1
ATOM 1573 C C . PHE A 1 197 ? 19.920 -27.010 -1.146 1.00 91.81 197 PHE A C 1
ATOM 1575 O O . PHE A 1 197 ? 18.929 -26.423 -1.581 1.00 91.81 197 PHE A O 1
ATOM 1582 N N . LEU A 1 198 ? 21.168 -26.680 -1.480 1.00 91.81 198 LEU A N 1
ATOM 1583 C CA . LEU A 1 198 ? 21.549 -25.599 -2.388 1.00 91.81 198 LEU A CA 1
ATOM 1584 C C . LEU A 1 198 ? 22.651 -26.105 -3.323 1.00 91.81 198 LEU A C 1
ATOM 1586 O O . LEU A 1 198 ? 23.667 -26.612 -2.853 1.00 91.81 198 LEU A O 1
ATOM 1590 N N . SER A 1 199 ? 22.474 -25.933 -4.631 1.00 91.62 199 SER A N 1
ATOM 1591 C CA . SER A 1 199 ? 23.522 -26.159 -5.631 1.00 91.62 199 SER A CA 1
ATOM 1592 C C . SER A 1 199 ? 23.976 -24.825 -6.215 1.00 91.62 199 SER A C 1
ATOM 1594 O O . SER A 1 199 ? 23.140 -24.029 -6.644 1.00 91.62 199 SER A O 1
ATOM 1596 N N . LEU A 1 200 ? 25.287 -24.597 -6.264 1.00 91.62 200 LEU A N 1
ATOM 1597 C CA . LEU A 1 200 ? 25.898 -23.421 -6.879 1.00 91.62 200 LEU A CA 1
ATOM 1598 C C . LEU A 1 200 ? 26.706 -23.860 -8.102 1.00 91.62 200 LEU A C 1
ATOM 1600 O O . LEU A 1 200 ? 27.585 -24.710 -7.986 1.00 91.62 200 LEU A O 1
ATOM 1604 N N . THR A 1 201 ? 26.425 -23.270 -9.260 1.00 92.62 201 THR A N 1
ATOM 1605 C CA . THR A 1 201 ? 27.217 -23.443 -10.484 1.00 92.62 201 THR A CA 1
ATOM 1606 C C . THR A 1 201 ? 27.961 -22.148 -10.773 1.00 92.62 201 THR A C 1
ATOM 1608 O O . THR A 1 201 ? 27.333 -21.095 -10.890 1.00 92.62 201 THR A O 1
ATOM 1611 N N . CYS A 1 202 ? 29.285 -22.218 -10.881 1.00 91.00 202 CYS A N 1
ATOM 1612 C CA . CYS A 1 202 ? 30.128 -21.072 -11.207 1.00 91.00 202 CYS A CA 1
ATOM 1613 C C . CYS A 1 202 ? 30.566 -21.184 -12.668 1.00 91.00 202 CYS A C 1
ATOM 1615 O O . CYS A 1 202 ? 31.211 -22.166 -13.028 1.00 91.00 202 CYS A O 1
ATOM 1617 N N . ASP A 1 203 ? 30.219 -20.190 -13.483 1.00 93.12 203 ASP A N 1
ATOM 1618 C CA . ASP A 1 203 ? 30.695 -20.058 -14.860 1.00 93.12 203 ASP A CA 1
ATOM 1619 C C . ASP A 1 203 ? 31.779 -18.973 -14.927 1.00 93.12 203 ASP A C 1
ATOM 1621 O O . ASP A 1 203 ? 31.659 -17.929 -14.280 1.00 93.12 203 ASP A O 1
ATOM 1625 N N . GLY A 1 204 ? 32.861 -19.246 -15.655 1.00 87.31 204 GLY A N 1
ATOM 1626 C CA . GLY A 1 204 ? 34.036 -18.384 -15.740 1.00 87.31 204 GLY A CA 1
ATOM 1627 C C . GLY A 1 204 ? 34.315 -17.985 -17.182 1.00 87.31 204 GLY A C 1
ATOM 1628 O O . GLY A 1 204 ? 34.736 -18.814 -17.981 1.00 87.31 204 GLY A O 1
ATOM 1629 N N . SER A 1 205 ? 34.133 -16.704 -17.500 1.00 85.81 205 SER A N 1
ATOM 1630 C CA . SER A 1 205 ? 34.478 -16.121 -18.800 1.00 85.81 205 SER A CA 1
ATOM 1631 C C . SER A 1 205 ? 35.717 -15.233 -18.678 1.00 85.81 205 SER A C 1
ATOM 1633 O O . SER A 1 205 ? 35.764 -14.378 -17.794 1.00 85.81 205 SER A O 1
ATOM 1635 N N . SER A 1 206 ? 36.694 -15.388 -19.572 1.00 84.12 206 SER A N 1
ATOM 1636 C CA . SER A 1 206 ? 37.828 -14.461 -19.698 1.00 84.12 206 SER A CA 1
ATOM 1637 C C . SER A 1 206 ? 37.574 -13.484 -20.844 1.00 84.12 206 SER A C 1
ATOM 1639 O O . SER A 1 206 ? 37.410 -13.902 -21.990 1.00 84.12 206 SER A O 1
ATOM 1641 N N . ASP A 1 207 ? 37.535 -12.188 -20.546 1.00 81.69 207 ASP A N 1
ATOM 1642 C CA . ASP A 1 207 ? 37.387 -11.119 -21.526 1.00 81.69 207 ASP A CA 1
ATOM 1643 C C . ASP A 1 207 ? 38.755 -10.710 -22.087 1.00 81.69 207 ASP A C 1
ATOM 1645 O O . ASP A 1 207 ? 39.518 -9.955 -21.490 1.00 81.69 207 ASP A O 1
ATOM 1649 N N . PHE A 1 208 ? 39.088 -11.208 -23.280 1.00 76.62 208 PHE A N 1
ATOM 1650 C CA . PHE A 1 208 ? 40.225 -10.681 -24.031 1.00 76.62 208 PHE A CA 1
ATOM 1651 C C . PHE A 1 208 ? 39.808 -9.379 -24.725 1.00 76.62 208 PHE A C 1
ATOM 1653 O O . PHE A 1 208 ? 39.258 -9.394 -25.827 1.00 76.62 208 PHE A O 1
ATOM 1660 N N . MET A 1 209 ? 40.058 -8.239 -24.081 1.00 75.19 209 MET A N 1
ATOM 1661 C CA . MET A 1 209 ? 40.015 -6.938 -24.750 1.00 75.19 209 MET A CA 1
ATOM 1662 C C . MET A 1 209 ? 41.325 -6.745 -25.528 1.00 75.19 209 MET A C 1
ATOM 1664 O O . MET A 1 209 ? 42.325 -6.289 -24.979 1.00 75.19 209 MET A O 1
ATOM 1668 N N . GLY A 1 210 ? 41.329 -7.167 -26.797 1.00 70.62 210 GLY A N 1
ATOM 1669 C CA . GLY A 1 210 ? 42.405 -6.873 -27.748 1.00 70.62 210 GLY A CA 1
ATOM 1670 C C . GLY A 1 210 ? 42.522 -5.364 -27.985 1.00 70.62 210 GLY A C 1
ATOM 1671 O O . GLY A 1 210 ? 41.498 -4.688 -28.091 1.00 70.62 210 GLY A O 1
ATOM 1672 N N . GLY A 1 211 ? 43.765 -4.869 -27.978 1.00 56.16 211 GLY A N 1
ATOM 1673 C CA . GLY A 1 211 ? 44.120 -3.443 -28.000 1.00 56.16 211 GLY A CA 1
ATOM 1674 C C . GLY A 1 211 ? 43.928 -2.717 -29.323 1.00 56.16 211 GLY A C 1
ATOM 1675 O O . GLY A 1 211 ? 43.568 -3.362 -30.332 1.00 56.16 211 GLY A O 1
#

Foldseek 3Di:
DDDDDDDDPPDDPDDDPPPPDDDPVNVVVVVVVVVVVDDDAADPCLCPVPVQWDADPVVCFIAGNLCLVVVFAPCRNVTDNPRDSVVVVVRCPDPSNVVSVVVVPPPDPCPDPVNVVVVVVVVLVVQLVVQLLVLLVVCVVVVHQLVVSLVVLVVCVVVVDCNDPPQSDSVSSVVSVVVVVVVVVVVVVVVVVPDPDDDDDDDDDDDPPDD

Sequence (211 aa):
MASLLRWSDSARPGKAPKRLSRTSDQVTEAKKKYEDKRVREFKTHWMDGRPWLKYDNENSVMYCTYCKEQGKGGKFVSGCTNFRIDTIQNHEVSSPHISATSVAERPLPQNSLAAKAINSIKQTEYDRLSILFRNAHAVAKHHLTFKTYNVICKLDQAKGLDVGNSYLNDKKACEFVKNIASVSRNETRDLLKKTPFLSLTCDGSSDFMGG

Secondary structure (DSSP, 8-state):
--------TT-PPPPPP------HHHHHHHHHHHHHT---PPPGGGGTT-TTEEEETTTTEEEEHHHHHHT-SGGGTS-B----HHHHHHHHTSHHHHHHHHHHSS--GGGSHHHHHHHHHHHHHHHHHHHHHHHHHHHHHTT--HHHHHHHHHHHHHTT----STT-SHHHHHHHHHHHHHHHHHHHHHHHHH-S---------------

Solvent-accessible surface area (backbone atoms only — not comparable to full-atom values): 12810 Å² total; per-residue (Å²): 135,81,89,85,84,77,81,65,96,76,75,72,81,75,79,74,80,80,78,79,79,74,51,74,64,61,53,52,50,52,50,50,58,55,52,76,72,53,88,63,70,81,62,75,73,69,39,65,96,30,92,48,52,48,74,43,79,90,79,60,25,36,29,32,54,43,18,40,75,65,75,34,43,73,63,32,45,83,40,33,75,72,60,42,71,69,56,52,55,56,43,63,74,28,68,44,36,49,54,22,47,60,55,68,69,42,67,55,73,71,67,30,73,68,37,45,50,54,50,49,54,53,45,56,53,48,54,22,49,51,52,54,48,49,50,28,47,50,33,60,74,68,72,48,60,53,71,53,48,47,55,52,54,52,51,38,46,75,72,68,47,73,55,77,82,68,72,72,42,47,70,44,37,51,51,46,41,52,50,51,52,50,52,55,47,50,53,52,51,56,48,59,73,70,50,95,75,86,89,86,86,87,84,88,83,84,83,83,79,78,131

InterPro domains:
  IPR006580 Zinc finger, TTF-type [SM00597] (38-120)
  IPR057456 C17orf113, probable zinc finger [PF25431] (51-102)